Protein AF-A0A4Y2DD15-F1 (afdb_monomer)

Mean predicted aligned error: 7.38 Å

pLDDT: mean 88.71, std 9.26, range [43.25, 97.56]

Solvent-accessible surface area (backbone atoms only — not comparable to full-atom values): 11742 Å² total; per-residue (Å²): 108,78,51,45,28,81,38,91,83,40,65,44,36,36,63,68,69,42,84,84,27,58,81,79,44,52,61,39,45,54,52,49,49,66,72,44,63,94,53,56,58,81,40,76,45,77,48,76,45,82,43,78,86,89,55,84,43,80,41,81,47,72,39,31,41,52,59,44,47,54,52,52,50,53,53,51,63,68,40,39,41,57,56,45,51,53,52,50,52,54,49,50,53,52,53,47,63,75,66,52,46,72,41,30,35,40,35,44,42,52,78,51,72,69,48,63,60,77,64,88,88,60,59,82,86,51,78,83,66,62,54,57,30,31,35,36,45,33,36,38,37,37,48,51,100,90,42,80,42,80,47,81,47,72,47,77,40,76,64,76,78,72,32,44,69,56,50,50,53,51,51,51,55,51,50,54,48,39,56,70,77,41,68,69,50,81,44,79,46,84,43,65,92,66,51,61,74,39,51,71,88,116

Sequence (202 aa):
MDKIVCSRDNRACMLRFCTDCPNNSESLKNYLSDLLKDYDDDEDIQFSQWINDGRMKLQTMTLPVEEFIELVTEKIVALIPHSYISKIQSTYLRTRKENLKDDECLILMDFAENYNFVLQNEVQSNHWSHLSCSLHPTVIFSRTSNGLKDTPLCFISDDLNRDVPFVYCIQQKTTDFIKTQFPHINRVEYFTDGCSAQCKKF

Organism: Araneus ventricosus (NCBI:txid182803)

Nearest PDB structures (foldseek):
  4p2j-assembly2_B  TM=4.827E-01  e=6.390E+00  Mus musculus
  4liz-assembly1_A  TM=2.106E-01  e=9.229E+00  Entamoeba histolytica HM-1:IMSS-A

Secondary structure (DSSP, 8-state):
-TTT-S-SS-HHHHTT--SSS-TT-HHHHHHHHHHSTTS-TTSEEEEEEEEESSSEEEEEEEEEHHHHHHHHHHHHHHHHHHHHHHHHHHHHHHHHHHT--TTEEEEEE-PPPPEE-PPTT--GGGGG---EEEEEEEEEEEEETTEEEEEEEEEEES-----HHHHHHHHHHHHHHHHHH-TT--EEEEE----HHHHTT-

Foldseek 3Di:
DVQFFVDLQDPCRLVVVDPPTPPVLVSQLVVLCVVCVVDDQQDKDWDWDFDPPPDTDIDIDIDGSVVVSVVVSVVVSVCSNVVSVVVVLVVVVVVCLQPPDQQEKEKEKEKDPWAWPDDPPDDPVCPVVTQTWTKMKMWIWHADPVGIDIDIDIDIGSDPQLAQVVVVVVVVVVVVVCCVVPVSHPYYHYDYPVPCRHHVPD

Radius of gyration: 23.47 Å; Cα contacts (8 Å, |Δi|>4): 266; chains: 1; bounding box: 55×38×58 Å

Structure (mmCIF, N/CA/C/O backbone):
data_AF-A0A4Y2DD15-F1
#
_entry.id   AF-A0A4Y2DD15-F1
#
loop_
_atom_site.group_PDB
_atom_site.id
_atom_site.type_symbol
_atom_site.label_atom_id
_atom_site.label_alt_id
_atom_site.label_comp_id
_atom_site.label_asym_id
_atom_site.label_entity_id
_atom_site.label_seq_id
_atom_site.pdbx_PDB_ins_code
_atom_site.Cartn_x
_atom_site.Cartn_y
_atom_site.Cartn_z
_atom_site.occupancy
_atom_site.B_iso_or_equiv
_atom_site.auth_seq_id
_atom_site.auth_comp_id
_atom_site.auth_asym_id
_atom_site.auth_atom_id
_atom_site.pdbx_PDB_model_num
ATOM 1 N N . MET A 1 1 ? -0.649 2.475 -19.985 1.00 74.44 1 MET A N 1
ATOM 2 C CA . MET A 1 1 ? -0.926 1.019 -19.898 1.00 74.44 1 MET A CA 1
ATOM 3 C C . MET A 1 1 ? -1.696 0.493 -21.099 1.00 74.44 1 MET A C 1
ATOM 5 O O . MET A 1 1 ? -1.587 -0.691 -21.378 1.00 74.44 1 MET A O 1
ATOM 9 N N . ASP A 1 2 ? -2.400 1.344 -21.850 1.00 80.50 2 ASP A N 1
ATOM 10 C CA . ASP A 1 2 ? -3.210 0.940 -23.015 1.00 80.50 2 ASP A CA 1
ATOM 11 C C . ASP A 1 2 ? -2.398 0.304 -24.164 1.00 80.50 2 ASP A C 1
ATOM 13 O O . ASP A 1 2 ? -2.962 -0.270 -25.085 1.00 80.50 2 ASP A O 1
ATOM 17 N N . LYS A 1 3 ? -1.061 0.369 -24.095 1.00 83.00 3 LYS A N 1
ATOM 18 C CA . LYS A 1 3 ? -0.117 -0.312 -24.996 1.00 83.00 3 LYS A CA 1
ATOM 19 C C . LYS A 1 3 ? 0.234 -1.751 -24.575 1.00 83.00 3 LYS A C 1
ATOM 21 O O . LYS A 1 3 ? 1.005 -2.406 -25.258 1.00 83.00 3 LYS A O 1
ATOM 26 N N . ILE A 1 4 ? -0.270 -2.236 -23.434 1.00 84.81 4 ILE A N 1
ATOM 27 C CA . ILE A 1 4 ? 0.103 -3.547 -22.850 1.00 84.81 4 ILE A CA 1
ATOM 28 C C . ILE A 1 4 ? -1.121 -4.374 -22.437 1.00 84.81 4 ILE A C 1
ATOM 30 O O . ILE A 1 4 ? -1.056 -5.601 -22.373 1.00 84.81 4 ILE A O 1
ATOM 34 N N . VAL A 1 5 ? -2.245 -3.722 -22.134 1.00 88.25 5 VAL A N 1
ATOM 35 C CA . VAL A 1 5 ? -3.486 -4.382 -21.710 1.00 88.25 5 VAL A CA 1
ATOM 36 C C . VAL A 1 5 ? -4.665 -3.916 -22.556 1.00 88.25 5 VAL A C 1
ATOM 38 O O . VAL A 1 5 ? -4.742 -2.742 -22.903 1.00 88.25 5 VAL A O 1
ATOM 41 N N . CYS A 1 6 ? -5.613 -4.816 -22.836 1.00 88.25 6 CYS A N 1
ATOM 42 C CA . CYS A 1 6 ? -6.835 -4.487 -23.583 1.00 88.25 6 CYS A CA 1
ATOM 43 C C . CYS A 1 6 ? -7.751 -3.515 -22.832 1.00 88.25 6 CYS A C 1
ATOM 45 O O . CYS A 1 6 ? -8.453 -2.715 -23.441 1.00 88.25 6 CYS A O 1
ATOM 47 N N . SER A 1 7 ? -7.791 -3.616 -21.502 1.00 88.94 7 SER A N 1
ATOM 48 C CA . SER A 1 7 ? -8.621 -2.765 -20.654 1.00 88.94 7 SER A CA 1
ATOM 49 C C . SER A 1 7 ? -7.972 -2.563 -19.292 1.00 88.94 7 SER A C 1
ATOM 51 O O . SER A 1 7 ? -7.566 -3.521 -18.632 1.00 88.94 7 SER A O 1
ATOM 53 N N . ARG A 1 8 ? -7.923 -1.301 -18.857 1.00 88.44 8 ARG A N 1
ATOM 54 C CA . ARG A 1 8 ? -7.373 -0.889 -17.557 1.00 88.44 8 ARG A CA 1
ATOM 55 C C . ARG A 1 8 ? -8.300 -1.168 -16.376 1.00 88.44 8 ARG A C 1
ATOM 57 O O . ARG A 1 8 ? -7.849 -1.136 -15.234 1.00 88.44 8 ARG A O 1
ATOM 64 N N . ASP A 1 9 ? -9.575 -1.428 -16.649 1.00 87.62 9 ASP A N 1
ATOM 65 C CA . ASP A 1 9 ? -10.586 -1.710 -15.626 1.00 87.62 9 ASP A CA 1
ATOM 66 C C . ASP A 1 9 ? -10.921 -3.208 -15.547 1.00 87.62 9 ASP A C 1
ATOM 68 O O . ASP A 1 9 ? -11.569 -3.661 -14.606 1.00 87.62 9 ASP A O 1
ATOM 72 N N . ASN A 1 10 ? -10.441 -4.010 -16.503 1.00 90.75 10 ASN A N 1
ATOM 73 C CA . ASN A 1 10 ? -10.617 -5.453 -16.477 1.00 90.75 10 ASN A CA 1
ATOM 74 C C . ASN A 1 10 ? -9.570 -6.127 -15.573 1.00 90.75 10 ASN A C 1
ATOM 76 O O . ASN A 1 10 ? -8.365 -6.093 -15.839 1.00 90.75 10 ASN A O 1
ATOM 80 N N . ARG A 1 11 ? -10.049 -6.823 -14.535 1.00 91.31 11 ARG A N 1
ATOM 81 C CA . ARG A 1 11 ? -9.211 -7.569 -13.584 1.00 91.31 11 ARG A CA 1
ATOM 82 C C . ARG A 1 11 ? -8.286 -8.582 -14.261 1.00 91.31 11 ARG A C 1
ATOM 84 O O . ARG A 1 11 ? -7.124 -8.671 -13.883 1.00 91.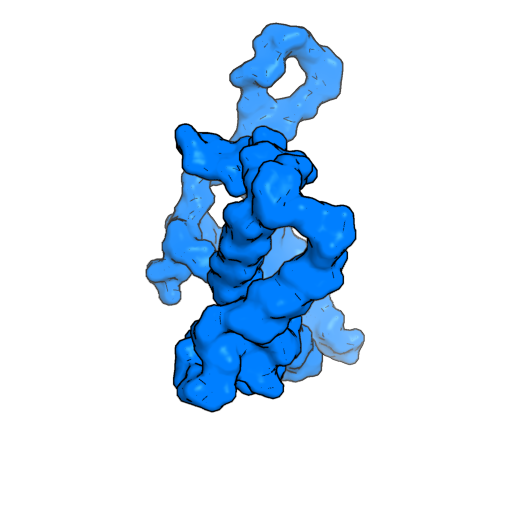31 11 ARG A O 1
ATOM 91 N N . ALA A 1 12 ? -8.781 -9.360 -15.223 1.00 90.62 12 ALA A N 1
ATOM 92 C CA . ALA A 1 12 ? -7.971 -10.380 -15.889 1.00 90.62 12 ALA A CA 1
ATOM 93 C C . ALA A 1 12 ? -6.849 -9.745 -16.722 1.00 90.62 12 ALA A C 1
ATOM 95 O O . ALA A 1 12 ? -5.730 -10.246 -16.717 1.00 90.62 12 ALA A O 1
ATOM 96 N N . CYS A 1 13 ? -7.113 -8.610 -17.372 1.00 90.38 13 CYS A N 1
ATOM 97 C CA . CYS A 1 13 ? -6.104 -7.866 -18.124 1.00 90.38 13 CYS A CA 1
ATOM 98 C C . CYS A 1 13 ? -4.993 -7.339 -17.208 1.00 90.38 13 CYS A C 1
ATOM 100 O O . CYS A 1 13 ? -3.812 -7.584 -17.452 1.00 90.38 13 CYS A O 1
ATOM 102 N N . MET A 1 14 ? -5.373 -6.660 -16.125 1.00 91.19 14 MET A N 1
ATOM 103 C CA . MET A 1 14 ? -4.433 -5.990 -15.225 1.00 91.19 14 MET A CA 1
ATOM 104 C C . MET A 1 14 ? -3.670 -6.949 -14.302 1.00 91.19 14 MET A C 1
ATOM 106 O O . MET A 1 14 ? -2.553 -6.651 -13.891 1.00 91.19 14 MET A O 1
ATOM 110 N N . LEU A 1 15 ? -4.243 -8.119 -14.006 1.00 89.69 15 LEU A N 1
ATOM 111 C CA . LEU A 1 15 ? -3.568 -9.199 -13.279 1.00 89.69 15 LEU A CA 1
ATOM 112 C C . LEU A 1 15 ? -2.892 -10.222 -14.207 1.00 89.69 15 LEU A C 1
ATOM 114 O O . LEU A 1 15 ? -2.443 -11.258 -13.731 1.00 89.69 15 LEU A O 1
ATOM 118 N N . ARG A 1 16 ? -2.806 -9.937 -15.516 1.00 87.12 16 ARG A N 1
ATOM 119 C CA . ARG A 1 16 ? -2.099 -10.763 -16.515 1.00 87.12 16 ARG A CA 1
ATOM 120 C C . ARG A 1 16 ? -2.648 -12.192 -16.670 1.00 87.12 16 ARG A C 1
ATOM 122 O O . ARG A 1 16 ? -1.927 -13.099 -17.063 1.00 87.12 16 ARG A O 1
ATOM 129 N N . PHE A 1 17 ? -3.945 -12.372 -16.421 1.00 85.94 17 PHE A N 1
ATOM 130 C CA . PHE A 1 17 ? -4.688 -13.610 -16.695 1.00 85.94 17 PHE A CA 1
ATOM 131 C C . PHE A 1 17 ? -5.429 -13.593 -18.043 1.00 85.94 17 PHE A C 1
ATOM 133 O O . PHE A 1 17 ? -6.027 -14.593 -18.425 1.00 85.94 17 PHE A O 1
ATOM 140 N N . CYS A 1 18 ? -5.445 -12.460 -18.750 1.00 84.94 18 CYS A N 1
ATOM 141 C CA . CYS A 1 18 ? -6.097 -12.333 -20.051 1.00 84.94 18 CYS A CA 1
ATOM 142 C C . CYS A 1 18 ? -5.236 -12.943 -21.168 1.00 84.94 18 CYS A C 1
ATOM 144 O O . CYS A 1 18 ? -4.063 -12.591 -21.313 1.00 84.94 18 CYS A O 1
ATOM 146 N N . THR A 1 19 ? -5.831 -13.815 -21.981 1.00 82.94 19 THR A N 1
ATOM 147 C CA . THR A 1 19 ? -5.193 -14.409 -23.168 1.00 82.94 19 THR A CA 1
ATOM 148 C C . THR A 1 19 ? -5.132 -13.449 -24.350 1.00 82.94 19 THR A C 1
ATOM 150 O O . THR A 1 19 ? -4.230 -13.565 -25.171 1.00 82.94 19 THR A O 1
ATOM 153 N N . ASP A 1 20 ? -6.059 -12.491 -24.403 1.00 82.81 20 ASP A N 1
ATOM 154 C CA . ASP A 1 20 ? -6.242 -11.587 -25.544 1.00 82.81 20 ASP A CA 1
ATOM 155 C C . ASP A 1 20 ? -5.406 -10.307 -25.416 1.00 82.81 20 ASP A C 1
ATOM 157 O O . ASP A 1 20 ? -5.260 -9.549 -26.376 1.00 82.81 20 ASP A O 1
ATOM 161 N N . CYS A 1 21 ? -4.846 -10.050 -24.226 1.00 81.69 21 CYS A N 1
ATOM 162 C CA . CYS A 1 21 ? -3.888 -8.968 -24.042 1.00 81.69 21 CYS A CA 1
ATOM 163 C C . CYS A 1 21 ? -2.686 -9.177 -24.968 1.00 81.69 21 CYS A C 1
ATOM 165 O O . CYS A 1 21 ? -2.242 -10.317 -25.124 1.00 81.69 21 CYS A O 1
ATOM 167 N N . PRO A 1 22 ? -2.095 -8.096 -25.511 1.00 71.25 22 PRO A N 1
ATOM 168 C CA . PRO A 1 22 ? -0.793 -8.159 -26.162 1.00 71.25 22 PRO A CA 1
ATOM 169 C C . PRO A 1 22 ? 0.255 -8.536 -25.104 1.00 71.25 22 PRO A C 1
ATOM 171 O O . PRO A 1 22 ? 0.898 -7.704 -24.462 1.00 71.25 22 PRO A O 1
ATOM 174 N N . ASN A 1 23 ? 0.359 -9.837 -24.842 1.00 63.03 23 ASN A N 1
ATOM 175 C CA . ASN A 1 23 ? 1.129 -10.387 -23.735 1.00 63.03 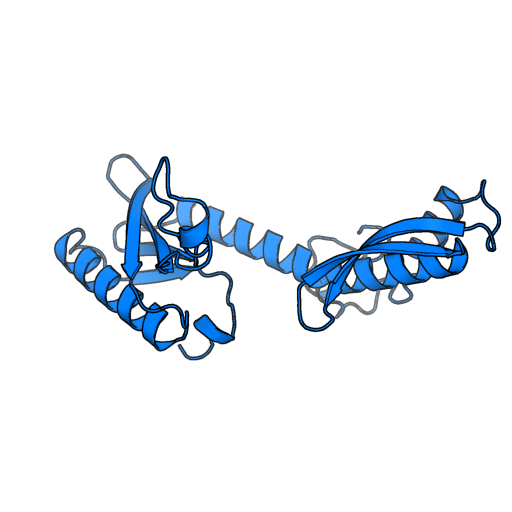23 ASN A CA 1
ATOM 176 C C . ASN A 1 23 ? 2.638 -10.284 -23.978 1.00 63.03 23 ASN A C 1
ATOM 178 O O . ASN A 1 23 ? 3.395 -10.431 -23.023 1.00 63.03 23 ASN A O 1
ATOM 182 N N . ASN A 1 24 ? 3.062 -9.956 -25.201 1.00 67.25 24 ASN A N 1
ATOM 183 C CA . ASN A 1 24 ? 4.460 -9.866 -25.611 1.00 67.25 24 ASN A CA 1
ATOM 184 C C . ASN A 1 24 ? 5.139 -8.525 -25.296 1.00 67.25 24 ASN A C 1
ATOM 186 O O . ASN A 1 24 ? 6.313 -8.382 -25.602 1.00 67.25 24 ASN A O 1
ATOM 190 N N . SER A 1 25 ? 4.444 -7.539 -24.713 1.00 81.88 25 SER A N 1
ATOM 191 C CA . SER A 1 25 ? 4.981 -6.185 -24.453 1.00 81.88 25 SER A CA 1
ATOM 192 C C . SER A 1 25 ? 5.498 -5.425 -25.690 1.00 81.88 25 SER A C 1
ATOM 194 O O . SER A 1 25 ? 5.923 -4.281 -25.572 1.00 81.88 25 SER A O 1
ATOM 196 N N . GLU A 1 26 ? 5.353 -6.001 -26.884 1.00 86.69 26 GLU A N 1
ATOM 197 C CA . GLU A 1 26 ? 5.907 -5.491 -28.139 1.00 86.69 26 GLU A CA 1
ATOM 198 C C . GLU A 1 26 ? 5.296 -4.149 -28.525 1.00 86.69 26 GLU A C 1
ATOM 200 O O . GLU A 1 26 ? 5.983 -3.226 -28.936 1.00 86.69 26 GLU A O 1
ATOM 205 N N . SER A 1 27 ? 3.989 -3.987 -28.301 1.00 87.94 27 SER A N 1
ATOM 206 C CA . SER A 1 27 ? 3.333 -2.701 -28.542 1.00 87.94 27 SER A CA 1
ATOM 207 C C . SER A 1 27 ? 3.837 -1.593 -27.611 1.00 87.94 27 SER A C 1
ATOM 209 O O . SER A 1 27 ? 3.686 -0.422 -27.966 1.00 87.94 27 SER A O 1
ATOM 211 N N . LEU A 1 28 ? 4.382 -1.922 -26.433 1.00 90.94 28 LEU A N 1
ATOM 212 C CA . LEU A 1 28 ? 5.054 -0.938 -25.588 1.00 90.94 28 LEU A CA 1
ATOM 213 C C . LEU A 1 28 ? 6.467 -0.673 -26.102 1.00 90.94 28 LEU A C 1
ATOM 215 O O . LEU A 1 28 ? 6.821 0.495 -26.212 1.00 90.94 28 LEU A O 1
ATOM 219 N N . LYS A 1 29 ? 7.230 -1.716 -26.446 1.00 92.44 29 LYS A N 1
ATOM 220 C CA . LYS A 1 29 ? 8.577 -1.570 -27.016 1.00 92.44 29 LYS A CA 1
ATOM 221 C C . LYS A 1 29 ? 8.558 -0.693 -28.259 1.00 92.44 29 LYS A C 1
ATOM 223 O O . LYS A 1 29 ? 9.185 0.351 -28.244 1.00 92.44 29 LYS A O 1
ATOM 228 N N . ASN A 1 30 ? 7.704 -1.005 -29.234 1.00 92.00 30 ASN A N 1
ATOM 229 C CA . ASN A 1 30 ? 7.535 -0.203 -30.449 1.00 92.00 30 ASN A CA 1
ATOM 230 C C . ASN A 1 30 ? 7.183 1.256 -30.139 1.00 92.00 30 ASN A C 1
ATOM 232 O O . ASN A 1 30 ? 7.701 2.165 -30.769 1.00 92.00 30 ASN A O 1
ATOM 236 N N . TYR A 1 31 ? 6.329 1.495 -29.138 1.00 93.25 31 TYR A N 1
ATOM 237 C CA . TYR A 1 31 ? 6.005 2.857 -28.716 1.00 93.25 31 TYR A CA 1
ATOM 238 C C . TYR A 1 31 ? 7.214 3.590 -28.111 1.00 93.25 31 TYR A C 1
ATOM 240 O O . TYR A 1 31 ? 7.361 4.789 -28.328 1.00 93.25 31 TYR A O 1
ATOM 248 N N . LEU A 1 32 ? 8.052 2.898 -27.337 1.00 93.69 32 LEU A N 1
ATOM 249 C CA . LEU A 1 32 ? 9.267 3.469 -26.755 1.00 93.69 32 LEU A CA 1
ATOM 250 C C . LEU A 1 32 ? 10.351 3.686 -27.821 1.00 93.69 32 LEU A C 1
ATOM 252 O O . LEU A 1 32 ? 10.965 4.747 -27.821 1.00 93.69 32 LEU A O 1
ATOM 256 N N . SER A 1 33 ? 10.518 2.751 -28.759 1.00 94.00 33 SER A N 1
ATOM 257 C CA . SER A 1 33 ? 11.398 2.896 -29.922 1.00 94.00 33 SER A CA 1
ATOM 258 C C . SER A 1 33 ? 10.970 4.077 -30.793 1.00 94.00 33 SER A C 1
ATOM 260 O O . SER A 1 33 ? 11.790 4.923 -31.117 1.00 94.00 33 SER A O 1
ATOM 262 N N . ASP A 1 34 ? 9.674 4.221 -31.086 1.00 94.94 34 ASP A N 1
ATOM 263 C CA . ASP A 1 34 ? 9.148 5.379 -31.823 1.00 94.94 34 ASP A CA 1
ATOM 264 C C . ASP A 1 34 ? 9.387 6.706 -31.080 1.00 94.94 34 ASP A C 1
ATOM 266 O O . ASP A 1 34 ? 9.578 7.749 -31.710 1.00 94.94 34 ASP A O 1
ATOM 270 N N . LEU A 1 35 ? 9.351 6.684 -29.742 1.00 94.69 35 LEU A N 1
ATOM 271 C CA . LEU A 1 35 ? 9.596 7.857 -28.899 1.00 94.69 35 LEU A CA 1
ATOM 272 C C . LEU A 1 35 ? 11.080 8.254 -28.872 1.00 94.69 35 LEU A C 1
ATOM 274 O O . LEU A 1 35 ? 11.378 9.437 -28.724 1.00 94.69 35 LEU A O 1
ATOM 278 N N . LEU A 1 36 ? 11.981 7.280 -29.010 1.00 94.25 36 LEU A N 1
ATOM 279 C CA . LEU A 1 36 ? 13.436 7.449 -28.969 1.00 94.25 36 LEU A CA 1
ATOM 280 C C . LEU A 1 36 ? 14.097 7.327 -30.350 1.00 94.25 36 LEU A C 1
ATOM 282 O O . LEU A 1 36 ? 15.313 7.279 -30.435 1.00 94.25 36 LEU A O 1
ATOM 286 N N . LYS A 1 37 ? 13.315 7.349 -31.431 1.00 93.62 37 LYS A N 1
ATOM 287 C CA . LYS A 1 37 ? 13.770 7.143 -32.818 1.00 93.62 37 LYS A CA 1
ATOM 288 C C . LYS A 1 37 ? 14.870 8.091 -33.317 1.00 93.62 37 LYS A C 1
ATOM 290 O O . LYS A 1 37 ? 15.434 7.848 -34.377 1.00 93.62 37 LYS A O 1
ATOM 295 N N . ASP A 1 38 ? 15.056 9.224 -32.640 1.00 94.94 38 ASP A N 1
ATOM 296 C CA . ASP A 1 38 ? 16.052 10.237 -33.004 1.00 94.94 38 ASP A CA 1
ATOM 297 C C . ASP A 1 38 ? 17.441 9.905 -32.417 1.00 94.94 38 ASP A C 1
ATOM 299 O O . ASP A 1 38 ? 18.401 10.615 -32.709 1.00 94.94 38 ASP A O 1
ATOM 303 N N . TYR A 1 39 ? 17.531 8.845 -31.605 1.00 93.62 39 TYR A N 1
ATOM 304 C CA . TYR A 1 39 ? 18.745 8.313 -30.994 1.00 93.62 39 TYR A CA 1
ATOM 305 C C . TYR A 1 39 ? 19.082 6.954 -31.617 1.00 93.62 39 TYR A C 1
ATOM 307 O O . TYR A 1 39 ? 18.176 6.173 -31.921 1.00 93.62 39 TYR A O 1
ATOM 315 N N . ASP A 1 40 ? 20.371 6.668 -31.794 1.00 93.12 40 ASP A N 1
ATOM 316 C CA . ASP A 1 40 ? 20.819 5.351 -32.258 1.00 93.12 40 ASP A CA 1
ATOM 317 C C . ASP A 1 40 ? 20.657 4.307 -31.138 1.00 93.12 40 ASP A C 1
ATOM 319 O O . ASP A 1 40 ? 20.783 4.630 -29.957 1.00 93.12 40 ASP A O 1
ATOM 323 N N . ASP A 1 41 ? 20.421 3.040 -31.492 1.00 89.69 41 ASP A N 1
ATOM 324 C CA . ASP A 1 41 ? 20.196 1.956 -30.516 1.00 89.69 41 ASP A CA 1
ATOM 325 C C . ASP A 1 41 ? 21.366 1.787 -29.519 1.00 89.69 41 ASP A C 1
ATOM 327 O O . ASP A 1 41 ? 21.150 1.465 -28.346 1.00 89.69 41 ASP A O 1
ATOM 331 N N . ASP A 1 42 ? 22.590 2.077 -29.976 1.00 93.44 42 ASP A N 1
ATOM 332 C CA . ASP A 1 42 ? 23.838 2.027 -29.202 1.00 93.44 42 ASP A CA 1
ATOM 333 C C . ASP A 1 42 ? 24.140 3.332 -28.431 1.00 93.44 42 ASP A C 1
ATOM 335 O O . ASP A 1 42 ? 25.163 3.427 -27.748 1.00 93.44 42 ASP A O 1
ATOM 339 N N . GLU A 1 43 ? 23.303 4.369 -28.553 1.00 95.56 43 GLU A N 1
ATOM 340 C CA . GLU A 1 43 ? 23.518 5.641 -27.863 1.00 95.56 43 GLU A CA 1
ATOM 341 C C . GLU A 1 43 ? 23.208 5.520 -26.365 1.00 95.56 43 GLU A C 1
ATOM 343 O O . GLU A 1 43 ? 22.232 4.901 -25.947 1.00 95.56 43 GLU A O 1
ATOM 348 N N . ASP A 1 44 ? 24.043 6.131 -25.528 1.00 96.06 44 ASP A N 1
ATOM 349 C CA . ASP A 1 44 ? 23.930 6.027 -24.077 1.00 96.06 44 ASP A CA 1
ATOM 350 C C . ASP A 1 44 ? 22.859 6.970 -23.499 1.00 96.06 44 ASP A C 1
ATOM 352 O O . ASP A 1 44 ? 22.953 8.197 -23.588 1.00 96.06 44 ASP A O 1
ATOM 356 N N . ILE A 1 45 ? 21.893 6.404 -22.775 1.00 95.62 45 ILE A N 1
ATOM 357 C CA . ILE A 1 45 ? 20.926 7.135 -21.952 1.00 95.62 45 ILE A CA 1
ATOM 358 C C . ILE A 1 45 ? 21.354 7.092 -20.488 1.00 95.62 45 ILE A C 1
ATOM 360 O O . ILE A 1 45 ? 21.492 6.028 -19.881 1.00 95.62 45 ILE A O 1
ATOM 364 N N . GLN A 1 46 ? 21.462 8.272 -19.875 1.00 96.69 46 GLN A N 1
ATOM 365 C CA . GLN A 1 46 ? 21.691 8.416 -18.441 1.00 96.69 46 GLN A CA 1
ATOM 366 C C . GLN A 1 46 ? 20.370 8.601 -17.681 1.00 96.69 46 GLN A C 1
ATOM 368 O O . GLN A 1 46 ? 19.584 9.502 -17.973 1.00 96.69 46 GLN A O 1
ATOM 373 N N . PHE A 1 47 ? 20.135 7.784 -16.655 1.00 95.56 47 PHE A N 1
ATOM 374 C CA . PHE A 1 47 ? 18.932 7.845 -15.821 1.00 95.56 47 PHE A CA 1
ATOM 375 C C . PHE A 1 47 ? 19.235 7.480 -14.364 1.00 95.56 47 PHE A C 1
ATOM 377 O O . PHE A 1 47 ? 20.300 6.964 -14.042 1.00 95.56 47 PHE A O 1
ATOM 384 N N . SER A 1 48 ? 18.296 7.751 -13.456 1.00 96.31 48 SER A N 1
ATOM 385 C CA . SER A 1 48 ? 18.436 7.414 -12.033 1.00 96.31 48 SER A CA 1
ATOM 386 C C . SER A 1 48 ? 17.452 6.321 -11.632 1.00 96.31 48 SER A C 1
ATOM 388 O O . SER A 1 48 ? 16.263 6.414 -11.935 1.00 96.31 48 SER A O 1
ATOM 390 N N . GLN A 1 49 ? 17.930 5.311 -10.906 1.00 94.25 49 GLN A N 1
ATOM 391 C CA . GLN A 1 49 ? 17.126 4.182 -10.444 1.00 94.25 49 GLN A CA 1
ATOM 392 C C . GLN A 1 49 ? 17.414 3.845 -8.979 1.00 94.25 49 GLN A C 1
ATOM 394 O O . GLN A 1 49 ? 18.551 3.881 -8.513 1.00 94.25 49 GLN A O 1
ATOM 399 N N . TRP A 1 50 ? 16.360 3.478 -8.250 1.00 94.56 50 TRP A N 1
ATOM 400 C CA . TRP A 1 50 ? 16.485 2.882 -6.925 1.00 94.56 50 TRP A CA 1
ATOM 401 C C . TRP A 1 50 ? 16.996 1.444 -7.031 1.00 94.56 50 TRP A C 1
ATOM 403 O O . TRP A 1 50 ? 16.341 0.595 -7.640 1.00 94.56 50 TRP A O 1
ATOM 413 N N . ILE A 1 51 ? 18.136 1.167 -6.404 1.00 92.81 51 ILE A N 1
ATOM 414 C CA . ILE A 1 51 ? 18.717 -0.174 -6.307 1.00 92.81 51 ILE A CA 1
ATOM 415 C C . ILE A 1 51 ? 18.785 -0.633 -4.850 1.00 92.81 51 ILE A C 1
ATOM 417 O O . ILE A 1 51 ? 18.876 0.188 -3.935 1.00 92.81 51 ILE A O 1
ATOM 421 N N . ASN A 1 52 ? 18.731 -1.949 -4.648 1.00 88.50 52 ASN A N 1
ATOM 422 C CA . ASN A 1 52 ? 18.835 -2.580 -3.338 1.00 88.50 52 ASN A CA 1
ATOM 423 C C . ASN A 1 52 ? 20.083 -3.469 -3.288 1.00 88.50 52 ASN A C 1
ATOM 425 O O . ASN A 1 52 ? 20.075 -4.570 -3.834 1.00 88.50 52 ASN A O 1
ATOM 429 N N . ASP A 1 53 ? 21.141 -2.998 -2.631 1.00 86.31 53 ASP A N 1
ATOM 430 C CA . ASP A 1 53 ? 22.381 -3.750 -2.375 1.00 86.31 53 ASP A CA 1
ATOM 431 C C . ASP A 1 53 ? 22.577 -4.052 -0.876 1.00 86.31 53 ASP A C 1
ATOM 433 O O . ASP A 1 53 ? 23.694 -4.217 -0.388 1.00 86.31 53 ASP A O 1
ATOM 437 N N . GLY A 1 54 ? 21.467 -4.102 -0.134 1.00 85.56 54 GLY A N 1
ATOM 438 C CA . GLY A 1 54 ? 21.425 -4.144 1.329 1.00 85.56 54 GLY A CA 1
ATOM 439 C C . GLY A 1 54 ? 20.881 -2.847 1.931 1.00 85.56 54 GLY A C 1
ATOM 440 O O . GLY A 1 54 ? 20.321 -2.869 3.027 1.00 85.56 54 GLY A O 1
ATOM 441 N N . ARG A 1 55 ? 20.972 -1.726 1.202 1.00 83.62 55 ARG A N 1
ATOM 442 C CA . ARG A 1 55 ? 20.215 -0.494 1.468 1.00 83.62 55 ARG A CA 1
ATOM 443 C C . ARG A 1 55 ? 19.623 0.036 0.166 1.00 83.62 55 ARG A C 1
ATOM 445 O O . ARG A 1 55 ? 20.215 -0.109 -0.898 1.00 83.62 55 ARG A O 1
ATOM 452 N N . MET A 1 56 ? 18.455 0.670 0.253 1.00 90.75 56 MET A N 1
ATOM 453 C CA . MET A 1 56 ? 17.878 1.372 -0.893 1.00 90.75 56 MET A CA 1
ATOM 454 C C . MET A 1 56 ? 18.694 2.634 -1.168 1.00 90.75 56 MET A C 1
ATOM 456 O O . MET A 1 56 ? 18.803 3.498 -0.297 1.00 90.75 56 MET A O 1
ATOM 460 N N . LYS A 1 57 ? 19.256 2.755 -2.370 1.00 92.94 57 LYS A N 1
ATOM 461 C CA . LYS A 1 57 ? 19.969 3.962 -2.808 1.00 92.94 57 LYS A CA 1
ATOM 462 C C . LYS A 1 57 ? 19.581 4.338 -4.229 1.00 92.94 57 LYS A C 1
ATOM 464 O O . LYS A 1 57 ? 19.316 3.468 -5.056 1.00 92.94 57 LYS A O 1
ATOM 469 N N . LEU A 1 58 ? 19.536 5.640 -4.494 1.00 95.38 58 LEU A N 1
ATOM 470 C CA . LEU A 1 58 ? 19.348 6.161 -5.839 1.00 95.38 58 LEU A CA 1
ATOM 471 C C . LEU A 1 58 ? 20.707 6.147 -6.536 1.00 95.38 58 LEU A C 1
ATOM 473 O O . LEU A 1 58 ? 21.649 6.784 -6.066 1.00 95.38 58 LEU A O 1
ATOM 477 N N . GLN A 1 59 ? 20.813 5.400 -7.626 1.00 95.25 59 GLN A N 1
ATOM 478 C CA . GLN A 1 59 ? 22.025 5.300 -8.422 1.00 95.25 59 GLN A CA 1
ATOM 479 C C . GLN A 1 59 ? 21.765 5.839 -9.822 1.00 95.25 59 GLN A C 1
ATOM 481 O O . GLN A 1 59 ? 20.744 5.529 -10.434 1.00 95.25 59 GLN A O 1
ATOM 486 N N . THR A 1 60 ? 22.706 6.632 -10.323 1.00 97.00 60 THR A N 1
ATOM 487 C CA . THR A 1 60 ? 22.735 7.019 -11.729 1.00 97.00 60 THR A CA 1
ATOM 488 C C . THR A 1 60 ? 23.335 5.885 -12.548 1.00 97.00 60 THR A C 1
ATOM 490 O O . THR A 1 60 ? 24.434 5.416 -12.253 1.00 97.00 60 THR A O 1
ATOM 493 N N . MET A 1 61 ? 22.585 5.453 -13.550 1.00 96.12 61 MET A N 1
ATOM 494 C CA . MET A 1 61 ? 22.910 4.395 -14.490 1.00 96.12 61 MET A CA 1
ATOM 495 C C . MET A 1 61 ? 23.040 5.001 -15.884 1.00 96.12 61 MET A C 1
ATOM 497 O O . MET A 1 61 ? 22.399 6.009 -16.189 1.00 96.12 61 MET A O 1
ATOM 501 N N . THR A 1 62 ? 23.846 4.357 -16.715 1.00 97.19 62 THR A N 1
ATOM 502 C CA . THR A 1 62 ? 23.961 4.653 -18.140 1.00 97.19 62 THR A CA 1
ATOM 503 C C . THR A 1 62 ? 23.794 3.337 -18.880 1.00 97.19 62 THR A C 1
ATOM 505 O O . THR A 1 62 ? 24.478 2.376 -18.526 1.00 97.19 62 THR A O 1
ATOM 508 N N . LEU A 1 63 ? 22.855 3.280 -19.821 1.00 97.12 63 LEU A N 1
ATOM 509 C CA . LEU A 1 63 ? 22.603 2.113 -20.669 1.00 97.12 63 LEU A CA 1
ATOM 510 C C . LEU A 1 63 ? 22.380 2.568 -22.116 1.00 97.12 63 LEU A C 1
ATOM 512 O O . LEU A 1 63 ? 21.817 3.653 -22.293 1.00 97.12 63 LEU A O 1
ATOM 516 N N . PRO A 1 64 ? 22.709 1.730 -23.113 1.00 97.56 64 PRO A N 1
ATOM 517 C CA . PRO A 1 64 ? 22.282 1.941 -24.492 1.00 97.56 64 PRO A CA 1
ATOM 518 C C . PRO A 1 64 ? 20.758 2.092 -24.609 1.00 97.56 64 PRO A C 1
ATOM 520 O O . PRO A 1 64 ? 20.011 1.531 -23.794 1.00 97.56 64 PRO A O 1
ATOM 523 N N . VAL A 1 65 ? 20.285 2.817 -25.627 1.00 96.88 65 VAL A N 1
ATOM 524 C CA . VAL A 1 65 ? 18.853 3.025 -25.912 1.00 96.88 65 VAL A CA 1
ATOM 525 C C . VAL A 1 65 ? 18.096 1.696 -25.948 1.00 96.88 65 VAL A C 1
ATOM 527 O O . VAL A 1 65 ? 17.053 1.576 -25.296 1.00 96.88 65 VAL A O 1
ATOM 530 N N . GLU A 1 66 ? 18.623 0.686 -26.645 1.00 95.69 66 GLU A N 1
ATOM 531 C CA . GLU A 1 66 ? 17.980 -0.631 -26.758 1.00 95.69 66 GLU A CA 1
ATOM 532 C C . GLU A 1 66 ? 17.790 -1.291 -25.377 1.00 95.69 66 GLU A C 1
ATOM 534 O O . GLU A 1 66 ? 16.678 -1.681 -25.000 1.00 95.69 66 GLU A O 1
ATOM 539 N N . GLU A 1 67 ? 18.851 -1.340 -24.566 1.00 96.69 67 GLU A N 1
ATOM 540 C CA . GLU A 1 67 ? 18.813 -1.926 -23.221 1.00 96.69 67 GLU A CA 1
ATOM 541 C C . GLU A 1 67 ? 17.895 -1.144 -22.269 1.00 96.69 67 GLU A C 1
ATOM 543 O O . GLU A 1 67 ? 17.198 -1.725 -21.427 1.00 96.69 67 GLU A O 1
ATOM 548 N N . PHE A 1 68 ? 17.850 0.182 -22.409 1.00 96.56 68 PHE A N 1
ATOM 549 C CA . PHE A 1 68 ? 16.951 1.032 -21.638 1.00 96.56 68 PHE A CA 1
ATOM 550 C C . PHE A 1 68 ? 15.477 0.740 -21.954 1.00 96.56 68 PHE A C 1
ATOM 552 O O . PHE A 1 68 ? 14.657 0.644 -21.033 1.00 96.56 68 PHE A O 1
ATOM 559 N N . ILE A 1 69 ? 15.126 0.557 -23.232 1.00 95.69 69 ILE A N 1
ATOM 560 C CA . ILE A 1 69 ? 13.759 0.215 -23.657 1.00 95.69 69 ILE A CA 1
ATOM 561 C C . ILE A 1 69 ? 13.326 -1.128 -23.061 1.00 95.69 69 ILE A C 1
ATOM 563 O O . ILE A 1 69 ? 12.209 -1.234 -22.535 1.00 95.69 69 ILE A O 1
ATOM 567 N N . GLU A 1 70 ? 14.201 -2.135 -23.090 1.00 95.12 70 GLU A N 1
ATOM 568 C CA . GLU A 1 70 ? 13.958 -3.440 -22.466 1.00 95.12 70 GLU A CA 1
ATOM 569 C C . GLU A 1 70 ? 13.714 -3.303 -20.958 1.00 95.12 70 GLU A C 1
ATOM 571 O O . GLU A 1 70 ? 12.695 -3.777 -20.438 1.00 95.12 70 GLU A O 1
ATOM 576 N N . LEU A 1 71 ? 14.590 -2.573 -20.261 1.00 95.31 71 LEU A N 1
ATOM 577 C CA . LEU A 1 71 ? 14.487 -2.350 -18.821 1.00 95.31 71 LEU A CA 1
ATOM 578 C C . LEU A 1 71 ? 13.172 -1.655 -18.443 1.00 95.31 71 LEU A C 1
ATOM 580 O O . LEU A 1 71 ? 12.453 -2.111 -17.549 1.00 95.31 71 LEU A O 1
ATOM 584 N N . VAL A 1 72 ? 12.828 -0.553 -19.113 1.00 94.12 72 VAL A N 1
ATOM 585 C CA . VAL A 1 72 ? 11.585 0.189 -18.847 1.00 94.12 72 VAL A CA 1
ATOM 586 C C . VAL A 1 72 ? 10.369 -0.690 -19.119 1.00 94.12 72 VAL A C 1
ATOM 588 O O . VAL A 1 72 ? 9.413 -0.684 -18.336 1.00 94.12 72 VAL A O 1
ATOM 591 N N . THR A 1 73 ? 10.411 -1.481 -20.189 1.00 94.00 73 THR A N 1
ATOM 592 C CA . THR A 1 73 ? 9.341 -2.415 -20.536 1.00 94.00 73 THR A CA 1
ATOM 593 C C . THR A 1 73 ? 9.121 -3.441 -19.430 1.00 94.00 73 THR A C 1
ATOM 595 O O . THR A 1 73 ? 7.991 -3.584 -18.953 1.00 94.00 73 THR A O 1
ATOM 598 N N . GLU A 1 74 ? 10.185 -4.088 -18.952 1.00 92.88 74 GLU A N 1
ATOM 599 C C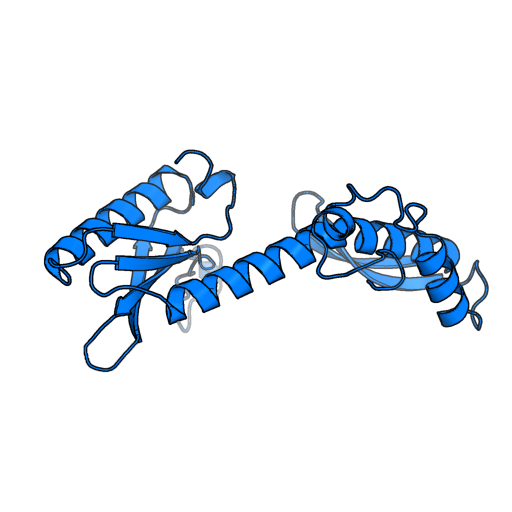A . GLU A 1 74 ? 10.127 -5.034 -17.834 1.00 92.88 74 GLU A CA 1
ATOM 600 C C . GLU A 1 74 ? 9.508 -4.385 -16.585 1.00 92.88 74 GLU A C 1
ATOM 602 O O . GLU A 1 74 ? 8.568 -4.927 -15.989 1.00 92.88 74 GLU A O 1
ATOM 607 N N . LYS A 1 75 ? 9.977 -3.186 -16.207 1.00 92.38 75 LYS A N 1
ATOM 608 C CA . LYS A 1 75 ? 9.485 -2.481 -15.012 1.00 92.38 75 LYS A CA 1
ATOM 609 C C . LYS A 1 75 ? 8.022 -2.072 -15.135 1.00 92.38 75 LYS A C 1
ATOM 611 O O . LYS A 1 75 ? 7.268 -2.233 -14.174 1.00 92.38 75 LYS A O 1
ATOM 616 N N . ILE A 1 76 ? 7.589 -1.579 -16.296 1.00 91.31 76 ILE A N 1
ATOM 617 C CA . ILE A 1 76 ? 6.183 -1.219 -16.509 1.00 91.31 76 ILE A CA 1
ATOM 618 C C . ILE A 1 76 ? 5.305 -2.467 -16.447 1.00 91.31 76 ILE A C 1
ATOM 620 O O . ILE A 1 76 ? 4.258 -2.416 -15.802 1.00 91.31 76 ILE A O 1
ATOM 624 N N . VAL A 1 77 ? 5.719 -3.579 -17.064 1.00 89.44 77 VAL A N 1
ATOM 625 C CA . VAL A 1 77 ? 4.976 -4.850 -17.020 1.00 89.44 77 VAL A CA 1
ATOM 626 C C . VAL A 1 77 ? 4.822 -5.342 -15.579 1.00 89.44 77 VAL A C 1
ATOM 628 O O . VAL A 1 77 ? 3.713 -5.707 -15.179 1.00 89.44 77 VAL A O 1
ATOM 631 N N . ALA A 1 78 ? 5.887 -5.280 -14.776 1.00 89.69 78 ALA A N 1
ATOM 632 C CA . ALA A 1 78 ? 5.846 -5.636 -13.358 1.00 89.69 78 ALA A CA 1
ATOM 633 C C . ALA A 1 78 ? 4.943 -4.702 -12.523 1.00 89.69 78 ALA A C 1
ATOM 635 O O . ALA A 1 78 ? 4.342 -5.135 -11.539 1.00 89.69 78 ALA A O 1
ATOM 636 N N . LEU A 1 79 ? 4.800 -3.433 -12.922 1.00 91.12 79 LEU A N 1
ATOM 637 C CA . LEU A 1 79 ? 3.991 -2.432 -12.218 1.00 91.12 79 LEU A CA 1
ATOM 638 C C . LEU A 1 79 ? 2.475 -2.579 -12.457 1.00 91.12 79 LEU A C 1
ATOM 640 O O . LEU A 1 79 ? 1.683 -2.090 -11.645 1.00 91.12 79 LEU A O 1
ATOM 644 N N . ILE A 1 80 ? 2.043 -3.240 -13.540 1.00 90.88 80 ILE A N 1
ATOM 645 C CA . ILE A 1 80 ? 0.619 -3.316 -13.935 1.00 90.88 80 ILE A CA 1
ATOM 646 C C . ILE A 1 80 ? -0.279 -3.838 -12.801 1.00 90.88 80 ILE A C 1
ATOM 648 O O . ILE A 1 80 ? -1.247 -3.142 -12.461 1.00 90.88 80 ILE A O 1
ATOM 652 N N . PRO A 1 81 ? 0.016 -4.992 -12.165 1.00 91.25 81 PRO A N 1
ATOM 653 C CA . PRO A 1 81 ? -0.846 -5.520 -11.113 1.00 91.25 81 PRO A CA 1
ATOM 654 C C . PRO A 1 81 ? -0.895 -4.589 -9.900 1.00 91.25 81 PRO A C 1
ATOM 656 O O . PRO A 1 81 ? -1.970 -4.348 -9.353 1.00 91.25 81 PRO A O 1
ATOM 659 N N . HIS A 1 82 ? 0.251 -4.020 -9.513 1.00 89.75 82 HIS A N 1
ATOM 660 C CA . HIS A 1 82 ? 0.346 -3.113 -8.372 1.00 89.75 82 HIS A CA 1
ATOM 661 C C . HIS A 1 82 ? -0.500 -1.849 -8.578 1.00 89.75 82 HIS A C 1
ATOM 663 O O . HIS A 1 82 ? -1.301 -1.490 -7.716 1.00 89.75 82 HIS A O 1
ATOM 669 N N . SER A 1 83 ? -0.396 -1.218 -9.753 1.00 91.06 83 SER A N 1
ATOM 670 C CA . SER A 1 83 ? -1.194 -0.036 -10.096 1.00 91.06 83 SER A CA 1
ATOM 671 C C . SER A 1 83 ? -2.698 -0.320 -10.054 1.00 91.06 83 SER A C 1
ATOM 673 O O . SER A 1 83 ? -3.473 0.487 -9.534 1.00 91.06 83 SER A O 1
ATOM 675 N N . TYR A 1 84 ? -3.121 -1.483 -10.557 1.00 92.19 84 TYR A N 1
ATOM 676 C CA . TYR A 1 84 ? -4.521 -1.894 -10.506 1.00 92.19 84 TYR A CA 1
ATOM 677 C C . TYR A 1 84 ? -5.010 -2.117 -9.076 1.00 92.19 84 TYR A C 1
ATOM 679 O O . TYR A 1 84 ? -6.048 -1.577 -8.697 1.00 92.19 84 TYR A O 1
ATOM 687 N N . ILE A 1 85 ? -4.257 -2.875 -8.275 1.00 90.94 85 ILE A N 1
ATOM 688 C CA . ILE A 1 85 ? -4.607 -3.171 -6.882 1.00 90.94 85 ILE A CA 1
ATOM 689 C C . ILE A 1 85 ? -4.732 -1.870 -6.084 1.00 90.94 85 ILE A C 1
ATOM 691 O O . ILE A 1 85 ? -5.763 -1.663 -5.450 1.00 90.94 85 ILE A O 1
ATOM 695 N N . SER A 1 86 ? -3.764 -0.956 -6.205 1.00 90.19 86 SER A N 1
ATOM 696 C CA . SER A 1 86 ? -3.798 0.355 -5.544 1.00 90.19 86 SER A CA 1
ATOM 697 C C . SER A 1 86 ? -5.044 1.173 -5.925 1.00 90.19 86 SER A C 1
ATOM 699 O O . SER A 1 86 ? -5.746 1.701 -5.054 1.00 90.19 86 SER A O 1
ATOM 701 N N . LYS A 1 87 ? -5.398 1.219 -7.221 1.00 92.12 87 LYS A N 1
ATOM 702 C CA . LYS A 1 87 ? -6.608 1.910 -7.712 1.00 92.12 87 LYS A CA 1
ATOM 703 C C . LYS A 1 87 ? -7.889 1.290 -7.145 1.00 92.12 87 LYS A C 1
ATOM 705 O O . LYS A 1 87 ? -8.789 2.019 -6.716 1.00 92.12 87 LYS A O 1
ATOM 710 N N . ILE A 1 88 ? -7.988 -0.041 -7.145 1.00 92.38 88 ILE A N 1
ATOM 711 C CA . ILE A 1 88 ? -9.162 -0.762 -6.638 1.00 92.38 88 ILE A CA 1
ATOM 712 C C . ILE A 1 88 ? -9.290 -0.608 -5.122 1.00 92.38 88 ILE A C 1
ATOM 714 O O . ILE A 1 88 ? -10.380 -0.295 -4.654 1.00 92.38 88 ILE A O 1
ATOM 718 N N . GLN A 1 89 ? -8.200 -0.745 -4.363 1.00 91.50 89 GLN A N 1
ATOM 719 C CA . GLN A 1 89 ? -8.182 -0.525 -2.912 1.00 91.50 89 GLN A CA 1
ATOM 720 C C . GLN A 1 89 ? -8.625 0.898 -2.559 1.00 91.50 89 GLN A C 1
ATOM 722 O O . GLN A 1 89 ? -9.493 1.078 -1.708 1.00 91.50 89 GLN A O 1
ATOM 727 N N . SER A 1 90 ? -8.105 1.904 -3.268 1.00 92.12 90 SER A N 1
ATOM 728 C CA . SER A 1 90 ? -8.490 3.308 -3.072 1.00 92.12 90 SER A CA 1
ATOM 729 C C . SER A 1 90 ? -9.971 3.549 -3.378 1.00 92.12 90 SER A C 1
ATOM 731 O O . SER A 1 90 ? -10.669 4.239 -2.633 1.00 92.12 90 SER A O 1
ATOM 733 N N . THR A 1 91 ? -10.471 2.954 -4.465 1.00 94.19 91 THR A N 1
ATOM 734 C CA . THR A 1 91 ? -11.884 3.058 -4.858 1.00 94.19 91 THR A CA 1
ATOM 735 C C . THR A 1 91 ? -12.787 2.385 -3.831 1.00 94.19 91 THR A C 1
ATOM 737 O O . THR A 1 91 ? -13.758 2.992 -3.387 1.00 94.19 91 THR A O 1
ATOM 740 N N . TYR A 1 92 ? -12.439 1.169 -3.409 1.00 93.81 92 TYR A N 1
ATOM 741 C CA . TYR A 1 92 ? -13.167 0.432 -2.384 1.00 93.81 92 TYR A CA 1
ATOM 742 C C . TYR A 1 92 ? -13.201 1.210 -1.067 1.00 93.81 92 TYR A C 1
ATOM 744 O O . TYR A 1 92 ? -14.273 1.382 -0.492 1.00 93.81 92 TYR A O 1
ATOM 752 N N . LEU A 1 93 ? -12.062 1.756 -0.627 1.00 93.88 93 LEU A N 1
ATOM 753 C CA . LEU A 1 93 ? -11.964 2.562 0.587 1.00 93.88 93 LEU A CA 1
ATOM 754 C C . LEU A 1 93 ? -12.912 3.769 0.543 1.00 93.88 93 LEU A C 1
ATOM 756 O O . LEU A 1 93 ? -13.640 4.025 1.503 1.00 93.88 93 LEU A O 1
ATOM 760 N N . ARG A 1 94 ? -12.940 4.494 -0.581 1.00 94.75 94 ARG A N 1
ATOM 761 C CA . ARG A 1 94 ? -13.864 5.619 -0.788 1.00 94.75 94 ARG A CA 1
ATOM 762 C C . ARG A 1 94 ? -15.322 5.1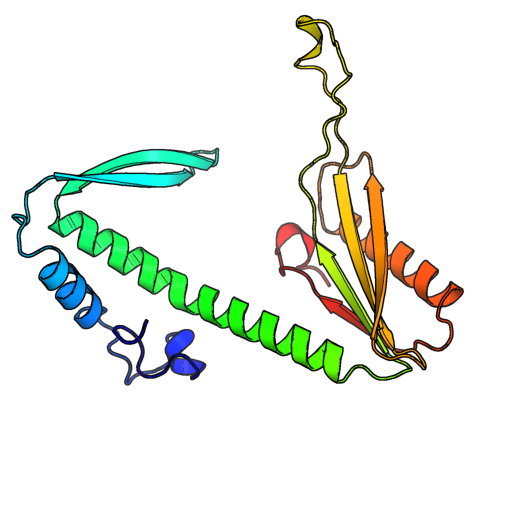65 -0.723 1.00 94.75 94 ARG A C 1
ATOM 764 O O . ARG A 1 94 ? -16.092 5.716 0.058 1.00 94.75 94 ARG A O 1
ATOM 771 N N . THR A 1 95 ? -15.684 4.125 -1.471 1.00 95.69 95 THR A N 1
ATOM 772 C CA . THR A 1 95 ? -17.053 3.591 -1.488 1.00 95.69 95 THR A CA 1
ATOM 773 C C . THR A 1 95 ? -17.486 3.081 -0.113 1.00 95.69 95 THR A C 1
ATOM 775 O O . THR A 1 95 ? -18.641 3.265 0.273 1.00 95.69 95 THR A O 1
ATOM 778 N N . ARG A 1 96 ? -16.584 2.474 0.667 1.00 95.19 96 ARG A N 1
ATOM 779 C CA . ARG A 1 96 ? -16.876 2.054 2.044 1.00 95.19 96 ARG A CA 1
ATOM 780 C C . ARG A 1 96 ? -17.106 3.234 2.973 1.00 95.19 96 ARG A C 1
ATOM 782 O O . ARG A 1 96 ? -18.068 3.189 3.728 1.00 95.19 96 ARG A O 1
ATOM 789 N N . LYS A 1 97 ? -16.302 4.296 2.883 1.00 94.44 97 LYS A N 1
ATOM 790 C CA . LYS A 1 97 ? -16.527 5.542 3.639 1.00 94.44 97 LYS A CA 1
ATOM 791 C C . LYS A 1 97 ? -17.878 6.183 3.300 1.00 94.44 97 LYS A C 1
ATOM 793 O O . LYS A 1 97 ? -18.602 6.604 4.197 1.00 94.44 97 LYS A O 1
ATOM 798 N N . GLU A 1 98 ? -18.246 6.216 2.021 1.00 93.88 98 GLU A N 1
ATOM 799 C CA . GLU A 1 98 ? -19.526 6.769 1.555 1.00 93.88 98 GLU A CA 1
ATOM 800 C C . GLU A 1 98 ? -20.732 5.950 2.036 1.00 93.88 98 GLU A C 1
ATOM 802 O O . GLU A 1 98 ? -21.748 6.531 2.415 1.00 93.88 98 GLU A O 1
ATOM 807 N N . ASN A 1 99 ? -20.603 4.620 2.092 1.00 94.00 99 ASN A N 1
ATOM 808 C CA . ASN A 1 99 ? -21.673 3.676 2.443 1.00 94.00 99 ASN A CA 1
ATOM 809 C C . ASN A 1 99 ? -21.507 3.052 3.842 1.00 94.00 99 ASN A C 1
ATOM 811 O O . ASN A 1 99 ? -21.968 1.934 4.093 1.00 94.00 99 ASN A O 1
ATOM 815 N N . LEU A 1 100 ? -20.806 3.736 4.749 1.00 95.31 100 LEU A N 1
ATOM 816 C CA . LEU A 1 100 ? -20.618 3.274 6.121 1.00 95.31 100 LEU A CA 1
ATOM 817 C C . LEU A 1 100 ? -21.939 3.391 6.896 1.00 95.31 100 LEU A C 1
ATOM 819 O O . LEU A 1 100 ? -22.606 4.431 6.816 1.00 95.31 100 LEU A O 1
ATOM 823 N N . LYS A 1 101 ? -22.326 2.328 7.608 1.00 95.00 101 LYS A N 1
ATOM 824 C CA . LYS A 1 101 ? -23.530 2.319 8.452 1.00 95.00 101 LYS A CA 1
ATOM 825 C C . LYS A 1 101 ? -23.246 2.902 9.833 1.00 95.00 101 LYS A C 1
ATOM 827 O O . LYS A 1 101 ? -22.091 3.031 10.224 1.00 95.00 101 LYS A O 1
ATOM 832 N N . ASP A 1 102 ? -24.309 3.210 10.566 1.00 94.25 102 ASP A N 1
ATOM 833 C CA . ASP A 1 102 ? -24.222 3.821 11.895 1.00 94.25 102 ASP A CA 1
ATOM 834 C C . ASP A 1 102 ? -23.607 2.888 12.943 1.00 94.25 102 ASP A C 1
ATOM 836 O O . ASP A 1 102 ? -22.928 3.359 13.842 1.00 94.25 102 ASP A O 1
ATOM 840 N N . ASP A 1 103 ? -23.789 1.574 12.813 1.00 95.62 103 ASP A N 1
ATOM 841 C CA . ASP A 1 103 ? -23.248 0.546 13.712 1.00 95.62 103 ASP A CA 1
ATOM 842 C C . ASP A 1 103 ? -21.883 -0.009 13.261 1.00 95.62 103 ASP A C 1
ATOM 844 O O . ASP A 1 103 ? -21.376 -0.988 13.820 1.00 95.62 103 ASP A O 1
ATOM 848 N N . GLU A 1 104 ? -21.274 0.607 12.246 1.00 95.94 104 GLU A N 1
ATOM 849 C CA . GLU A 1 104 ? -20.016 0.181 11.641 1.00 95.94 104 GLU A CA 1
ATOM 850 C C . GLU A 1 104 ? -18.956 1.280 11.740 1.00 95.94 104 GLU A C 1
ATOM 852 O O . GLU A 1 104 ? -19.231 2.463 11.532 1.00 95.94 104 GLU A O 1
ATOM 857 N N . CYS A 1 105 ? -17.705 0.890 11.980 1.00 96.62 105 CYS A N 1
ATOM 858 C CA . CYS A 1 105 ? -16.571 1.786 11.802 1.00 96.62 105 CYS A CA 1
ATOM 859 C C . CYS A 1 105 ? -15.500 1.167 10.911 1.00 96.62 105 CYS A C 1
ATOM 861 O O . CYS A 1 105 ? -15.312 -0.051 10.856 1.00 96.62 105 CYS A O 1
ATOM 863 N N . LEU A 1 106 ? -14.761 2.040 10.243 1.00 96.81 106 LEU A N 1
ATOM 864 C CA . LEU A 1 106 ? -13.648 1.683 9.384 1.00 96.81 106 LEU A CA 1
ATOM 865 C C . LEU A 1 106 ? -12.369 2.278 9.969 1.00 96.81 106 LEU A C 1
ATOM 867 O O . LEU A 1 106 ? -12.312 3.476 10.227 1.00 96.81 106 LEU A O 1
ATOM 871 N N . ILE A 1 107 ? -11.341 1.463 10.154 1.00 96.00 107 ILE A N 1
ATOM 872 C CA . ILE A 1 107 ? -10.068 1.887 10.731 1.00 96.00 107 ILE A CA 1
ATOM 873 C C . ILE A 1 107 ? -9.008 1.832 9.645 1.00 96.00 107 ILE A C 1
ATOM 875 O O . ILE A 1 107 ? -8.695 0.757 9.150 1.00 96.00 107 ILE A O 1
ATOM 879 N N . LEU A 1 108 ? -8.442 2.982 9.297 1.00 95.00 108 LEU A N 1
ATOM 880 C CA . LEU A 1 108 ? -7.261 3.069 8.446 1.00 95.00 108 LEU A CA 1
ATOM 881 C C . LEU A 1 108 ? -6.034 3.219 9.337 1.00 95.00 108 LEU A C 1
ATOM 883 O O . LEU A 1 108 ? -5.985 4.140 10.151 1.00 95.00 108 LEU A O 1
ATOM 887 N N . MET A 1 109 ? -5.054 2.339 9.189 1.00 92.25 109 MET A N 1
ATOM 888 C CA . MET A 1 109 ? -3.834 2.395 9.983 1.00 92.25 109 MET A CA 1
ATOM 889 C C . MET A 1 109 ? -2.600 2.084 9.146 1.00 92.25 109 MET A C 1
ATOM 891 O O . MET A 1 109 ? -2.677 1.305 8.196 1.00 92.25 109 MET A O 1
ATOM 895 N N . ASP A 1 110 ? -1.492 2.720 9.511 1.00 89.31 110 ASP A N 1
ATOM 896 C CA . ASP A 1 110 ? -0.211 2.600 8.825 1.00 89.31 110 ASP A CA 1
ATOM 897 C C . ASP A 1 110 ? 0.937 2.935 9.791 1.00 89.31 110 ASP A C 1
ATOM 899 O O . ASP A 1 110 ? 0.734 3.611 10.806 1.00 89.31 110 ASP A O 1
ATOM 903 N N . PHE A 1 111 ? 2.150 2.493 9.471 1.00 86.56 111 PHE A N 1
ATOM 904 C CA . PHE A 1 111 ? 3.356 2.922 10.168 1.00 86.56 111 PHE A CA 1
ATOM 905 C C . PHE A 1 111 ? 3.872 4.228 9.570 1.00 86.56 111 PHE A C 1
ATOM 907 O O . PHE A 1 111 ? 4.165 4.314 8.381 1.00 86.56 111 PHE A O 1
ATOM 914 N N . ALA A 1 112 ? 4.089 5.233 10.415 1.00 84.56 112 ALA A N 1
ATOM 915 C CA . ALA A 1 112 ? 4.887 6.385 10.014 1.00 84.56 112 ALA A CA 1
ATOM 916 C C . ALA A 1 112 ? 6.385 6.034 10.053 1.00 84.56 112 ALA A C 1
ATOM 918 O O . ALA A 1 112 ? 6.793 4.994 10.580 1.00 84.56 112 ALA A O 1
ATOM 919 N N . GLU A 1 113 ? 7.242 6.898 9.513 1.00 77.00 113 GLU A N 1
ATOM 920 C CA . GLU A 1 113 ? 8.686 6.805 9.755 1.00 77.00 113 GLU A CA 1
ATOM 921 C C . GLU A 1 113 ? 9.003 6.933 11.256 1.00 77.00 113 GLU A C 1
ATOM 923 O O . GLU A 1 113 ? 8.204 7.458 12.035 1.00 77.00 113 GLU A O 1
ATOM 928 N N . ASN A 1 114 ? 10.147 6.388 11.688 1.00 80.50 114 ASN A N 1
ATOM 929 C CA . ASN A 1 114 ? 10.559 6.498 13.087 1.00 80.50 114 ASN A CA 1
ATOM 930 C C . ASN A 1 114 ? 10.791 7.972 13.407 1.00 80.50 114 ASN A C 1
ATOM 932 O O . ASN A 1 114 ? 11.503 8.670 12.683 1.00 80.50 114 ASN A O 1
ATOM 936 N N . TYR A 1 115 ? 10.211 8.432 14.509 1.00 83.75 115 TYR A N 1
ATOM 937 C CA . TYR A 1 115 ? 10.440 9.787 14.968 1.00 83.75 115 TYR A CA 1
ATOM 938 C C . TYR A 1 115 ? 11.731 9.821 15.772 1.00 83.75 115 TYR A C 1
ATOM 940 O O . TYR A 1 115 ? 11.814 9.246 16.857 1.00 83.75 115 TYR A O 1
ATOM 948 N N . ASN A 1 116 ? 12.744 10.485 15.223 1.00 84.50 116 ASN A N 1
ATOM 949 C CA . ASN A 1 116 ? 13.999 10.722 15.921 1.00 84.50 116 ASN A CA 1
ATOM 950 C C . ASN A 1 116 ? 13.837 11.915 16.863 1.00 84.50 116 ASN A C 1
ATOM 952 O O . ASN A 1 116 ? 13.417 12.999 16.449 1.00 84.50 116 ASN A O 1
ATOM 956 N N . PHE A 1 117 ? 14.211 11.735 18.126 1.00 82.56 117 PHE A N 1
ATOM 957 C CA . PHE A 1 117 ? 14.243 12.819 19.10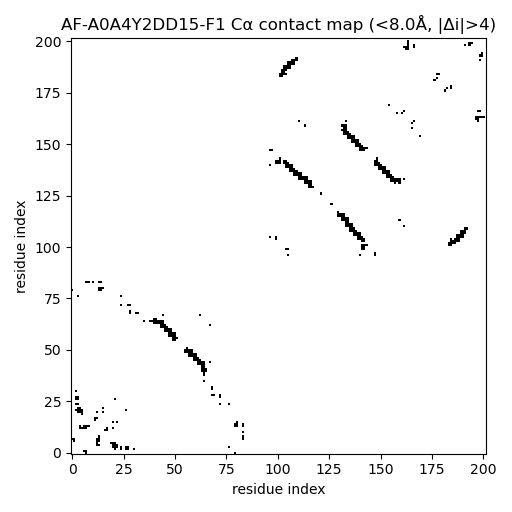0 1.00 82.56 117 PHE A CA 1
ATOM 958 C C . PHE A 1 117 ? 15.486 13.679 18.859 1.00 82.56 117 PHE A C 1
ATOM 960 O O . PHE A 1 117 ? 16.533 13.483 19.477 1.00 82.56 117 PHE A O 1
ATOM 967 N N . VAL A 1 118 ? 15.372 14.624 17.928 1.00 79.88 118 VAL A N 1
ATOM 968 C CA . VAL A 1 118 ? 16.419 15.615 17.659 1.00 79.88 118 VAL A CA 1
ATOM 969 C C . VAL A 1 118 ? 16.246 16.779 18.632 1.00 79.88 118 VAL A C 1
ATOM 971 O O . VAL A 1 118 ? 15.203 17.436 18.654 1.00 79.88 118 VAL A O 1
ATOM 974 N N . LEU A 1 119 ? 17.259 17.024 19.463 1.00 76.12 119 LEU A N 1
ATOM 975 C CA . LEU A 1 119 ? 17.273 18.163 20.378 1.00 76.12 119 LEU A CA 1
ATOM 976 C C . LEU A 1 119 ? 17.710 19.418 19.618 1.00 76.12 119 LEU A C 1
ATOM 978 O O . LEU A 1 119 ? 18.726 19.426 18.925 1.00 76.12 119 LEU A O 1
ATOM 982 N N . GLN A 1 120 ? 16.965 20.511 19.772 1.00 74.19 120 GLN A N 1
ATOM 983 C CA . GLN A 1 120 ? 17.365 21.793 19.200 1.00 74.19 120 GLN A CA 1
ATOM 984 C C . GLN A 1 120 ? 18.694 22.257 19.827 1.00 74.19 120 GLN A C 1
ATOM 986 O O . GLN A 1 120 ? 18.820 22.289 21.049 1.00 74.19 120 GLN A O 1
ATOM 991 N N . ASN A 1 121 ? 19.663 22.658 18.994 1.00 78.00 121 ASN A N 1
ATOM 992 C CA . ASN A 1 121 ? 21.022 23.067 19.395 1.00 78.00 121 ASN A CA 1
ATOM 993 C C . ASN A 1 121 ? 21.854 21.970 20.083 1.00 78.00 121 ASN A C 1
ATOM 995 O O . ASN A 1 121 ? 22.655 22.260 20.975 1.00 78.00 121 ASN A O 1
ATOM 999 N N . GLU A 1 122 ? 21.673 20.709 19.700 1.00 74.50 122 GLU A N 1
ATOM 1000 C CA . GLU A 1 122 ? 22.516 19.640 20.222 1.00 74.50 122 GLU A CA 1
ATOM 1001 C C . GLU A 1 122 ? 23.996 19.808 19.857 1.00 74.50 122 GLU A C 1
ATOM 1003 O O . GLU A 1 122 ? 24.366 20.317 18.796 1.00 74.50 122 GLU A O 1
ATOM 1008 N N . VAL A 1 123 ? 24.867 19.370 20.766 1.00 77.25 123 VAL A N 1
ATOM 1009 C CA . VAL A 1 123 ? 26.307 19.330 20.510 1.00 77.25 123 VAL A CA 1
ATOM 1010 C C . VAL A 1 123 ? 26.600 18.337 19.385 1.00 77.25 123 VAL A C 1
ATOM 1012 O O . VAL A 1 123 ? 25.981 17.279 19.311 1.00 77.25 123 VAL A O 1
ATOM 1015 N N . GLN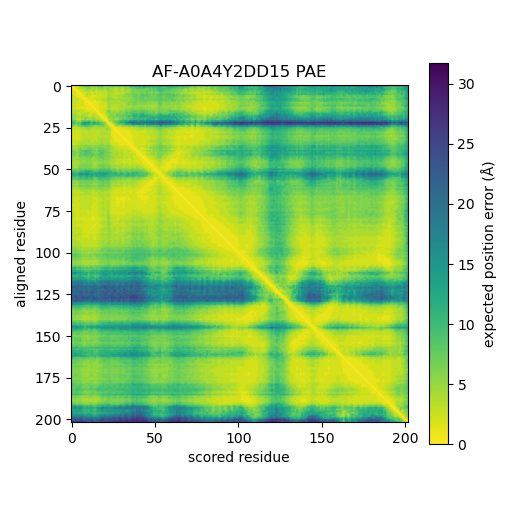 A 1 124 ? 27.581 18.645 18.533 1.00 68.44 124 GLN A N 1
ATOM 1016 C CA . GLN A 1 124 ? 27.905 17.848 17.339 1.00 68.44 124 GLN A CA 1
ATOM 1017 C C . GLN A 1 124 ? 28.155 16.355 17.641 1.00 68.44 124 GLN A C 1
ATOM 1019 O O . GLN A 1 124 ? 27.876 15.494 16.811 1.00 68.44 124 GLN A O 1
ATOM 1024 N N . SER A 1 125 ? 28.646 16.031 18.840 1.00 74.06 125 SER A N 1
ATOM 1025 C CA . SER A 1 125 ? 28.870 14.654 19.293 1.00 74.06 125 SER A CA 1
ATOM 1026 C C . SER A 1 125 ? 27.589 13.856 19.577 1.00 74.06 125 SER A C 1
ATOM 1028 O O . SER A 1 125 ? 27.659 12.632 19.649 1.00 74.06 125 SER A O 1
ATOM 1030 N N . ASN A 1 126 ? 26.429 14.504 19.718 1.00 71.00 126 ASN A N 1
ATOM 1031 C CA . ASN A 1 126 ? 25.143 13.850 19.988 1.00 71.00 126 ASN A CA 1
ATOM 1032 C C . ASN A 1 126 ? 24.420 13.355 18.719 1.00 71.00 126 ASN A C 1
ATOM 1034 O O . ASN A 1 126 ? 23.436 12.629 18.821 1.00 71.00 126 ASN A O 1
ATOM 1038 N N . HIS A 1 127 ? 24.943 13.679 17.532 1.00 63.47 127 HIS A N 1
ATOM 1039 C CA . HIS A 1 127 ? 24.370 13.332 16.223 1.00 63.47 127 HIS A CA 1
ATOM 1040 C C . HIS A 1 127 ? 24.203 11.811 15.981 1.00 63.47 127 HIS A C 1
ATOM 1042 O O . HIS A 1 127 ? 23.480 11.381 15.087 1.00 63.47 127 HIS A O 1
ATOM 1048 N N . TRP A 1 128 ? 24.888 10.958 16.752 1.00 62.00 128 TRP A N 1
ATOM 1049 C CA . TRP A 1 128 ? 24.800 9.492 16.630 1.00 62.00 128 TRP A CA 1
ATOM 1050 C C . TRP A 1 128 ? 24.031 8.822 17.775 1.00 62.00 128 TRP A C 1
ATOM 1052 O O . TRP A 1 128 ? 23.908 7.600 17.792 1.00 62.00 128 TRP A O 1
ATOM 1062 N N . SER A 1 129 ? 23.509 9.611 18.716 1.00 71.12 129 SER A N 1
ATOM 1063 C CA . SER A 1 129 ? 22.863 9.126 19.942 1.00 71.12 129 SER A CA 1
ATOM 1064 C C . SER A 1 129 ? 21.360 9.408 19.968 1.00 71.12 129 SER A C 1
ATOM 1066 O O . SER A 1 129 ? 20.747 9.354 21.035 1.00 71.12 129 SER A O 1
ATOM 1068 N N . HIS A 1 130 ? 20.752 9.734 18.821 1.00 71.56 130 HIS A N 1
ATOM 1069 C CA . HIS A 1 130 ? 19.315 9.983 18.766 1.00 71.56 130 HIS A CA 1
ATOM 1070 C C . HIS A 1 130 ? 18.551 8.730 19.178 1.00 71.56 130 HIS A C 1
ATOM 1072 O O . HIS A 1 130 ? 18.606 7.690 18.520 1.00 71.56 130 HIS A O 1
ATOM 1078 N N . LEU A 1 131 ? 17.797 8.859 20.265 1.00 81.19 131 LEU A N 1
ATOM 1079 C CA . LEU A 1 131 ? 16.711 7.940 20.542 1.00 81.19 131 LEU A CA 1
ATOM 1080 C C . LEU A 1 131 ? 15.644 8.130 19.458 1.00 81.19 131 LEU A C 1
ATOM 1082 O O . LEU A 1 131 ? 15.458 9.231 18.928 1.00 81.19 131 LEU A O 1
ATOM 1086 N N . SER A 1 132 ? 14.926 7.061 19.147 1.00 85.62 132 SER A N 1
ATOM 1087 C CA . SER A 1 132 ? 13.797 7.112 18.227 1.00 85.62 132 SER A CA 1
ATOM 1088 C C . SER A 1 132 ? 12.615 6.354 18.803 1.00 85.62 132 SER A C 1
ATOM 1090 O O . SER A 1 132 ? 12.783 5.509 19.684 1.00 85.62 132 SER A O 1
ATOM 1092 N N . CYS A 1 133 ? 11.419 6.683 18.332 1.00 90.25 133 CYS A N 1
ATOM 1093 C CA . CYS A 1 133 ? 10.214 5.931 18.638 1.00 90.25 133 CYS A CA 1
ATOM 1094 C C . CYS A 1 133 ? 9.444 5.596 17.361 1.00 90.25 133 CYS A C 1
ATOM 1096 O O . CYS A 1 133 ? 9.521 6.296 16.345 1.00 90.25 133 CYS A O 1
ATOM 1098 N N . SER A 1 134 ? 8.672 4.519 17.433 1.00 91.38 134 SER A N 1
ATOM 1099 C CA . SER A 1 134 ? 7.698 4.173 16.413 1.00 91.38 134 SER A CA 1
ATOM 1100 C C . SER A 1 134 ? 6.447 5.022 16.591 1.00 91.38 134 SER A C 1
ATOM 1102 O O . SER A 1 134 ? 5.879 5.113 17.684 1.00 91.38 134 SER A O 1
ATOM 1104 N N . LEU A 1 135 ? 5.999 5.606 15.483 1.00 92.50 135 LEU A N 1
ATOM 1105 C CA . LEU A 1 135 ? 4.714 6.276 15.371 1.00 92.50 135 LEU A CA 1
ATOM 1106 C C . LEU A 1 135 ? 3.784 5.437 14.501 1.00 92.50 135 LEU A C 1
ATOM 1108 O O . LEU A 1 135 ? 4.156 4.999 13.411 1.00 92.50 135 LEU A O 1
ATOM 1112 N N . HIS A 1 136 ? 2.562 5.246 14.979 1.00 93.62 136 HIS A N 1
ATOM 1113 C CA . HIS A 1 136 ? 1.539 4.508 14.254 1.00 93.62 136 HIS A CA 1
ATOM 1114 C C . HIS A 1 136 ? 0.247 5.330 14.192 1.00 93.62 136 HIS A C 1
ATOM 1116 O O . HIS A 1 136 ? -0.592 5.250 15.103 1.00 93.62 136 HIS A O 1
ATOM 1122 N N . PRO A 1 137 ? 0.096 6.186 13.163 1.00 94.44 137 PRO A N 1
ATOM 1123 C CA . PRO A 1 137 ? -1.149 6.892 12.912 1.00 94.44 137 PRO A CA 1
ATOM 1124 C C . PRO A 1 137 ? -2.291 5.907 12.643 1.00 94.44 137 PRO A C 1
ATOM 1126 O O . PRO A 1 137 ? -2.154 4.882 11.975 1.00 94.44 137 PRO A O 1
ATOM 1129 N N . THR A 1 138 ? -3.458 6.206 13.193 1.00 95.69 138 THR A N 1
ATOM 1130 C CA . THR A 1 138 ? -4.660 5.389 13.041 1.00 95.69 138 THR A CA 1
ATOM 1131 C C . THR A 1 138 ? -5.86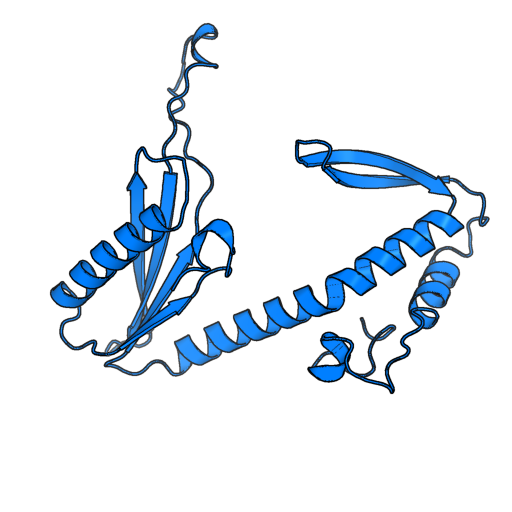2 6.309 12.968 1.00 95.69 138 THR A C 1
ATOM 1133 O O . THR A 1 138 ? -6.076 7.126 13.853 1.00 95.69 138 THR A O 1
ATOM 1136 N N . VAL A 1 139 ? -6.660 6.198 11.915 1.00 96.62 139 VAL A N 1
ATOM 1137 C CA . VAL A 1 139 ? -7.849 7.027 11.714 1.00 96.62 139 VAL A CA 1
ATOM 1138 C C . VAL A 1 139 ? -9.077 6.139 11.746 1.00 96.62 139 VAL A C 1
ATOM 1140 O O . VAL A 1 139 ? -9.203 5.209 10.950 1.00 96.62 139 VAL A O 1
ATOM 1143 N N . ILE A 1 140 ? -9.996 6.445 12.655 1.00 96.81 140 ILE A N 1
ATOM 1144 C CA . ILE A 1 140 ? -11.293 5.781 12.748 1.00 96.81 140 ILE A CA 1
ATOM 1145 C C . ILE A 1 140 ? -12.309 6.631 11.989 1.00 96.81 140 ILE A C 1
ATOM 1147 O O . ILE A 1 140 ? -12.499 7.805 12.298 1.00 96.81 140 ILE A O 1
ATOM 1151 N N . PHE A 1 141 ? -12.983 6.033 11.017 1.00 96.75 141 PHE A N 1
ATOM 1152 C CA . PHE A 1 141 ? -14.125 6.611 10.326 1.00 96.75 141 PHE A CA 1
ATOM 1153 C C . PHE A 1 141 ? -15.409 5.999 10.885 1.00 96.75 141 PHE A C 1
ATOM 1155 O O . PHE A 1 141 ? -15.540 4.774 10.928 1.00 96.75 141 PHE A O 1
ATOM 1162 N N . SER A 1 142 ? -16.357 6.840 11.290 1.00 95.12 142 SER A N 1
ATOM 1163 C CA . SER A 1 142 ? -17.688 6.437 11.762 1.00 95.12 142 SER A CA 1
ATOM 1164 C C . SER A 1 142 ? -18.764 7.375 11.218 1.00 95.12 142 SER A C 1
ATOM 1166 O O . SER A 1 142 ? -18.472 8.494 10.782 1.00 95.12 142 SER A O 1
ATOM 1168 N N . ARG A 1 143 ? -20.023 6.927 11.199 1.00 93.19 143 ARG A N 1
ATOM 1169 C CA . ARG A 1 143 ? -21.147 7.795 10.836 1.00 93.19 143 ARG A CA 1
ATOM 1170 C C . ARG A 1 143 ? -21.666 8.531 12.068 1.00 93.19 143 ARG A C 1
ATOM 1172 O O . ARG A 1 143 ? -21.738 7.987 13.163 1.00 93.19 143 ARG A O 1
ATOM 1179 N N . THR A 1 144 ? -22.036 9.788 11.872 1.00 87.31 144 THR A N 1
ATOM 1180 C CA . THR A 1 144 ? -22.740 10.617 12.853 1.00 87.31 144 THR A CA 1
ATOM 1181 C C . THR A 1 144 ? -23.951 11.273 12.195 1.00 87.31 144 THR A C 1
ATOM 1183 O O . THR A 1 144 ? -24.087 11.243 10.970 1.00 87.31 144 THR A O 1
ATOM 1186 N N . SER A 1 145 ? -24.794 11.945 12.983 1.00 86.12 145 SER A N 1
ATOM 1187 C CA . SER A 1 145 ? -25.923 12.736 12.469 1.00 86.12 145 SER A CA 1
ATOM 1188 C C . SER A 1 145 ? -25.516 13.779 11.419 1.00 86.12 145 SER A C 1
ATOM 1190 O O . SER A 1 145 ? -26.323 14.140 10.570 1.00 86.12 145 SER A O 1
ATOM 1192 N N . ASN A 1 146 ? -24.263 14.243 11.459 1.00 86.62 146 ASN A N 1
ATOM 1193 C CA . ASN A 1 146 ? -23.726 15.264 10.559 1.00 86.62 146 ASN A CA 1
ATOM 1194 C C . ASN A 1 146 ? -22.954 14.664 9.368 1.00 86.62 146 ASN A C 1
ATOM 1196 O O . ASN A 1 146 ? -22.286 15.394 8.640 1.00 86.62 146 ASN A O 1
ATOM 1200 N N . GLY A 1 147 ? -23.024 13.344 9.170 1.00 89.81 147 GLY A N 1
ATOM 1201 C CA . GLY A 1 147 ? -22.311 12.631 8.112 1.00 89.81 147 GLY A CA 1
ATOM 1202 C C . GLY A 1 147 ? -21.100 11.848 8.621 1.00 89.81 147 GLY A C 1
ATOM 1203 O O . GLY A 1 147 ? -21.058 11.406 9.770 1.00 89.81 147 GLY A O 1
ATOM 1204 N N . LEU A 1 148 ? -20.137 11.606 7.728 1.00 93.62 148 LEU A N 1
ATOM 1205 C CA . LEU A 1 148 ? -18.916 10.862 8.044 1.00 93.62 148 LEU A CA 1
ATOM 1206 C C . LEU A 1 148 ? -18.024 11.689 8.979 1.00 93.62 148 LEU A C 1
ATOM 1208 O O . LEU A 1 148 ? -17.720 12.838 8.671 1.00 93.62 148 LEU A O 1
ATOM 1212 N N . LYS A 1 149 ? -17.584 11.091 10.085 1.00 93.75 149 LYS A N 1
ATOM 1213 C CA . LYS A 1 149 ? -16.645 11.684 11.037 1.00 93.75 149 LYS A CA 1
ATOM 1214 C C . LYS A 1 149 ? -15.339 10.902 11.035 1.00 93.75 149 LYS A C 1
ATOM 1216 O O . LYS A 1 149 ? -15.347 9.676 11.125 1.00 93.75 149 LYS A O 1
ATOM 1221 N N . ASP A 1 150 ? -14.228 11.621 10.981 1.00 95.31 150 ASP A N 1
ATOM 1222 C CA . ASP A 1 150 ? -12.883 11.116 11.211 1.00 95.31 150 ASP A CA 1
ATOM 1223 C C . ASP A 1 150 ? -12.453 11.365 12.665 1.00 95.31 150 ASP A C 1
ATOM 1225 O O . ASP A 1 150 ? -12.664 12.430 13.243 1.00 95.31 150 ASP A O 1
ATOM 1229 N N . THR A 1 151 ? -11.882 10.340 13.293 1.00 96.25 151 THR A N 1
ATOM 1230 C CA . THR A 1 151 ? -11.303 10.408 14.639 1.00 96.25 151 THR A CA 1
ATOM 1231 C C . THR A 1 151 ? -9.855 9.930 14.552 1.00 96.25 151 THR A C 1
ATOM 1233 O O . THR A 1 151 ? -9.617 8.718 14.513 1.00 96.25 151 THR A O 1
ATOM 1236 N N . PRO A 1 152 ? -8.884 10.855 14.455 1.00 96.12 152 PRO A N 1
ATOM 1237 C CA . PRO A 1 152 ? -7.476 10.505 14.375 1.00 96.12 152 PRO A CA 1
ATOM 1238 C C . PRO A 1 152 ? -6.926 10.113 15.750 1.00 96.12 152 PRO A C 1
ATOM 1240 O O . PRO A 1 152 ? -7.211 10.748 16.764 1.00 96.12 152 PRO A O 1
ATOM 1243 N N . LEU A 1 153 ? -6.092 9.082 15.759 1.00 95.69 153 LEU A N 1
ATOM 1244 C CA . LEU A 1 153 ? -5.294 8.596 16.875 1.00 95.69 153 LEU A CA 1
ATOM 1245 C C . LEU A 1 153 ? -3.841 8.468 16.405 1.00 95.69 153 LEU A C 1
ATOM 1247 O O . LEU A 1 153 ? -3.569 8.194 15.235 1.00 95.69 153 LEU A O 1
ATOM 1251 N N . CYS A 1 154 ? -2.898 8.640 17.323 1.00 94.50 154 CYS A N 1
ATOM 1252 C CA . CYS A 1 154 ? -1.491 8.357 17.073 1.00 94.50 154 CYS A CA 1
ATOM 1253 C C . CYS A 1 154 ? -0.948 7.558 18.249 1.00 94.50 154 CYS A C 1
ATOM 1255 O O . CYS A 1 154 ? -0.985 8.025 19.390 1.00 94.50 154 CYS A O 1
ATOM 1257 N N . PHE A 1 155 ? -0.476 6.347 17.971 1.00 94.19 155 PHE A N 1
ATOM 1258 C CA . PHE A 1 155 ? 0.178 5.519 18.969 1.00 94.19 155 PHE A CA 1
ATOM 1259 C C . PHE A 1 155 ? 1.682 5.747 18.913 1.00 94.19 155 PHE A C 1
ATOM 1261 O O . PHE A 1 155 ? 2.275 5.770 17.835 1.00 94.19 155 PHE A O 1
ATOM 1268 N N . ILE A 1 156 ? 2.276 5.917 20.090 1.00 93.38 156 ILE A N 1
ATOM 1269 C CA . ILE A 1 156 ? 3.702 6.172 20.273 1.00 93.38 156 ILE A CA 1
ATOM 1270 C C . ILE A 1 156 ? 4.261 5.025 21.104 1.00 93.38 156 ILE A C 1
ATOM 1272 O O . ILE A 1 156 ? 3.695 4.693 22.149 1.00 93.38 156 ILE A O 1
ATOM 1276 N N . SER A 1 157 ? 5.352 4.422 20.647 1.00 91.75 157 SER A N 1
ATOM 1277 C CA . SER A 1 157 ? 6.024 3.344 21.370 1.00 91.75 157 SER A CA 1
ATOM 1278 C C . SER A 1 157 ? 7.526 3.368 21.114 1.00 91.75 157 SER A C 1
ATOM 1280 O O . SER A 1 157 ? 7.991 3.731 20.038 1.00 91.75 157 SER A O 1
ATOM 1282 N N . ASP A 1 158 ? 8.278 2.988 22.134 1.00 90.62 158 ASP A N 1
ATOM 1283 C CA . ASP A 1 158 ? 9.716 2.737 22.113 1.00 90.62 158 ASP A CA 1
ATOM 1284 C C . ASP A 1 158 ? 10.106 1.434 21.389 1.00 90.62 158 ASP A C 1
ATOM 1286 O O . ASP A 1 158 ? 11.282 1.230 21.097 1.00 90.62 158 ASP A O 1
ATOM 1290 N N . ASP A 1 159 ? 9.145 0.568 21.051 1.00 88.56 159 ASP A N 1
ATOM 1291 C CA . ASP A 1 159 ? 9.386 -0.630 20.249 1.00 88.56 159 ASP A CA 1
ATOM 1292 C C . ASP A 1 159 ? 9.588 -0.273 18.768 1.00 88.56 159 ASP A C 1
ATOM 1294 O O . ASP A 1 159 ? 8.699 0.264 18.101 1.00 88.56 159 ASP A O 1
ATOM 1298 N N . LEU A 1 160 ? 10.771 -0.592 18.240 1.00 85.19 160 LEU A N 1
ATOM 1299 C CA . LEU A 1 160 ? 11.186 -0.299 16.865 1.00 85.19 160 LEU A CA 1
ATOM 1300 C C . LEU A 1 160 ? 11.030 -1.491 15.907 1.00 85.19 160 LEU A C 1
ATOM 1302 O O . LEU A 1 160 ? 11.314 -1.341 14.719 1.00 85.19 160 LEU A O 1
ATOM 1306 N N . ASN A 1 161 ? 10.590 -2.662 16.387 1.00 83.12 161 ASN A N 1
ATOM 1307 C CA . ASN A 1 161 ? 10.535 -3.882 15.573 1.00 83.12 161 ASN A CA 1
ATOM 1308 C C . ASN A 1 161 ? 9.422 -3.857 14.520 1.00 83.12 161 ASN A C 1
ATOM 1310 O O . ASN A 1 161 ? 9.558 -4.511 13.485 1.00 83.12 161 ASN A O 1
ATOM 1314 N N . ARG A 1 162 ? 8.351 -3.080 14.760 1.00 79.50 162 ARG A N 1
ATOM 1315 C CA . ARG A 1 162 ? 7.226 -2.873 13.825 1.00 79.50 162 ARG A CA 1
ATOM 1316 C C . ARG A 1 162 ? 6.699 -4.196 13.268 1.00 79.50 162 ARG A C 1
ATOM 1318 O O . ARG A 1 162 ? 6.621 -4.393 12.055 1.00 79.50 162 ARG A O 1
ATOM 1325 N N . ASP A 1 163 ? 6.394 -5.118 14.168 1.00 85.25 163 ASP A N 1
ATOM 1326 C CA . ASP A 1 163 ? 6.012 -6.485 13.849 1.00 85.25 163 ASP A CA 1
ATOM 1327 C C . ASP A 1 163 ? 4.524 -6.753 14.145 1.00 85.25 163 ASP A C 1
ATOM 1329 O O . ASP A 1 163 ? 3.739 -5.865 14.487 1.00 85.25 163 ASP A O 1
ATOM 1333 N N . VAL A 1 164 ? 4.114 -8.006 13.967 1.00 87.25 164 VAL A N 1
ATOM 1334 C CA . VAL A 1 164 ? 2.736 -8.463 14.196 1.00 87.25 164 VAL A CA 1
ATOM 1335 C C . VAL A 1 164 ? 2.245 -8.170 15.635 1.00 87.25 164 VAL A C 1
ATOM 1337 O O . VAL A 1 164 ? 1.144 -7.629 15.772 1.00 87.25 164 VAL A O 1
ATOM 1340 N N . PRO A 1 165 ? 3.001 -8.490 16.711 1.00 89.81 165 PRO A N 1
ATOM 1341 C CA . PRO A 1 165 ? 2.661 -8.095 18.082 1.00 89.81 165 PRO A CA 1
ATOM 1342 C C . PRO A 1 165 ? 2.388 -6.603 18.274 1.00 89.81 165 PRO A C 1
ATOM 1344 O O . PRO A 1 165 ? 1.415 -6.253 18.949 1.00 89.81 165 PRO A O 1
ATOM 1347 N N . PHE A 1 166 ? 3.202 -5.730 17.670 1.00 90.88 166 PHE A N 1
ATOM 1348 C CA . PHE A 1 166 ? 2.989 -4.286 17.740 1.00 90.88 166 PHE A CA 1
ATOM 1349 C C . PHE A 1 166 ? 1.604 -3.913 17.201 1.00 90.88 166 PHE A C 1
ATOM 1351 O O . PHE A 1 166 ? 0.801 -3.296 17.906 1.00 90.88 166 PHE A O 1
ATOM 1358 N N . VAL A 1 167 ? 1.293 -4.346 15.973 1.00 90.56 167 VAL A N 1
ATOM 1359 C CA . VAL A 1 167 ? 0.008 -4.059 15.314 1.00 90.56 167 VAL A CA 1
ATOM 1360 C C . VAL A 1 167 ? -1.159 -4.609 16.133 1.00 90.56 167 VAL A C 1
ATOM 1362 O O . VAL A 1 167 ? -2.156 -3.914 16.326 1.00 90.56 167 VAL A O 1
ATOM 1365 N N . TYR A 1 168 ? -1.025 -5.814 16.688 1.00 91.38 168 TYR A N 1
ATOM 1366 C CA . TYR A 1 168 ? -2.048 -6.408 17.548 1.00 91.38 168 TYR A CA 1
ATOM 1367 C C . TYR A 1 168 ? -2.323 -5.568 18.800 1.00 91.38 168 TYR A C 1
ATOM 1369 O O . TYR A 1 168 ? -3.479 -5.307 19.136 1.00 91.38 168 TYR A O 1
ATOM 1377 N N . CYS A 1 169 ? -1.273 -5.087 19.469 1.00 93.38 169 CYS A N 1
ATOM 1378 C CA . CYS A 1 169 ? -1.404 -4.208 20.630 1.00 93.38 169 CYS A CA 1
ATOM 1379 C C . CYS A 1 169 ? -2.144 -2.910 20.265 1.00 93.38 169 CYS A C 1
ATOM 1381 O O . CYS A 1 169 ? -3.045 -2.475 20.990 1.00 93.38 169 CYS A O 1
ATOM 1383 N N . ILE A 1 170 ? -1.829 -2.323 19.104 1.00 93.69 170 ILE A N 1
ATOM 1384 C CA . ILE A 1 170 ? -2.546 -1.149 18.592 1.00 93.69 170 ILE A CA 1
ATOM 1385 C C . ILE A 1 170 ? -4.023 -1.463 18.331 1.00 93.69 170 ILE A C 1
ATOM 1387 O O . ILE A 1 170 ? -4.900 -0.693 18.731 1.00 93.69 170 ILE A O 1
ATOM 1391 N N . GLN A 1 171 ? -4.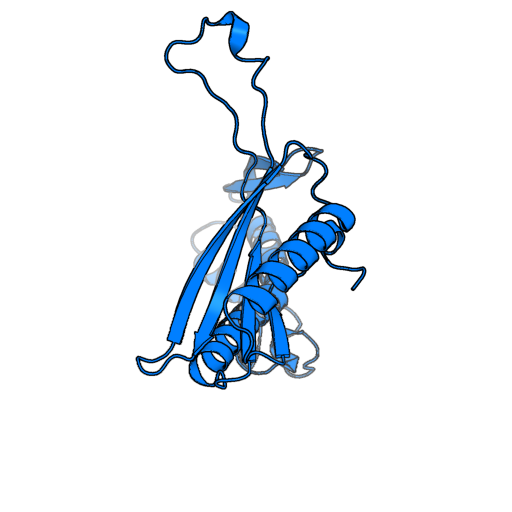322 -2.595 17.694 1.00 93.81 171 GLN A N 1
ATOM 1392 C CA . GLN A 1 171 ? -5.694 -3.025 17.423 1.00 93.81 171 GLN A CA 1
ATOM 1393 C C . GLN A 1 171 ? -6.498 -3.225 18.711 1.00 93.81 171 GLN A C 1
ATOM 1395 O O . GLN A 1 171 ? -7.642 -2.770 18.779 1.00 93.81 171 GLN A O 1
ATOM 1400 N N . GLN A 1 172 ? -5.904 -3.833 19.743 1.00 94.94 172 GLN A N 1
ATOM 1401 C CA . GLN A 1 172 ? -6.535 -3.986 21.056 1.00 94.94 172 GLN A CA 1
ATOM 1402 C C . GLN A 1 172 ? -6.857 -2.623 21.675 1.00 94.94 172 GLN A C 1
ATOM 1404 O O . GLN A 1 172 ? -8.013 -2.354 21.999 1.00 94.94 172 GLN A O 1
ATOM 1409 N N . LYS A 1 173 ? -5.872 -1.718 21.739 1.00 95.94 173 LYS A N 1
ATOM 1410 C CA . LYS A 1 173 ? -6.068 -0.367 22.293 1.00 95.94 173 LYS A CA 1
ATOM 1411 C C . LYS A 1 173 ? -7.112 0.437 21.520 1.00 95.94 173 LYS A C 1
ATOM 1413 O O . LYS A 1 173 ? -7.914 1.149 22.119 1.00 95.94 173 LYS A O 1
ATOM 1418 N N . THR A 1 174 ? -7.129 0.304 20.196 1.00 95.88 174 THR A N 1
ATOM 1419 C CA . THR A 1 174 ? -8.113 0.974 19.339 1.00 95.88 174 THR A CA 1
ATOM 1420 C C . THR A 1 174 ? -9.510 0.396 19.560 1.00 95.88 174 THR A C 1
ATOM 1422 O O . THR A 1 174 ? -10.480 1.144 19.647 1.00 95.88 174 THR A O 1
ATOM 1425 N N . THR A 1 175 ? -9.625 -0.922 19.725 1.00 94.56 175 THR A N 1
ATOM 1426 C CA . THR A 1 175 ? -10.898 -1.591 20.032 1.00 94.56 175 THR A CA 1
ATOM 1427 C C . THR A 1 175 ? -11.453 -1.147 21.383 1.00 94.56 175 THR A C 1
ATOM 1429 O O . THR A 1 175 ? -12.642 -0.849 21.486 1.00 94.56 175 THR A O 1
ATOM 1432 N N . ASP A 1 176 ? -10.612 -1.058 22.413 1.00 95.62 176 ASP A N 1
ATOM 1433 C CA . ASP A 1 176 ? -11.030 -0.603 23.744 1.00 95.62 176 ASP A CA 1
ATOM 1434 C C . ASP A 1 176 ? -11.483 0.864 23.723 1.00 95.62 176 ASP A C 1
ATOM 1436 O O . ASP A 1 176 ? -12.505 1.222 24.322 1.00 95.62 176 ASP A O 1
ATOM 1440 N N . PHE A 1 177 ? -10.777 1.705 22.961 1.00 96.19 177 PHE A N 1
ATOM 1441 C CA . PHE A 1 177 ? -11.192 3.082 22.703 1.00 96.19 177 PHE A CA 1
ATOM 1442 C C . PHE A 1 177 ? -12.563 3.138 22.016 1.00 96.19 177 PHE A C 1
ATOM 1444 O O . PHE A 1 177 ? -13.438 3.879 22.465 1.00 96.19 177 PHE A O 1
ATOM 1451 N N . ILE A 1 178 ? -12.789 2.318 20.983 1.00 95.31 178 ILE A N 1
ATOM 1452 C CA . ILE A 1 178 ? -14.066 2.262 20.257 1.00 95.31 178 ILE A CA 1
ATOM 1453 C C . ILE A 1 178 ? -15.204 1.818 21.169 1.00 95.31 178 ILE A C 1
ATOM 1455 O O . ILE A 1 178 ? -16.230 2.488 21.210 1.00 95.31 178 ILE A O 1
ATOM 1459 N N . LYS A 1 179 ? -15.020 0.751 21.952 1.00 94.50 179 LYS A N 1
ATOM 1460 C CA . LYS A 1 179 ? -16.040 0.271 22.901 1.00 94.50 179 LYS A CA 1
ATOM 1461 C C . LYS A 1 179 ? -16.455 1.345 23.905 1.00 94.50 179 LYS A C 1
ATOM 1463 O O . LYS A 1 179 ? -17.611 1.391 24.311 1.00 94.50 179 LYS A O 1
ATOM 1468 N N . THR A 1 180 ? -15.513 2.200 24.297 1.00 94.56 180 THR A N 1
ATOM 1469 C CA . THR A 1 180 ? -15.753 3.269 25.271 1.00 94.56 180 THR A CA 1
ATOM 1470 C C . THR A 1 180 ? -16.414 4.492 24.631 1.00 94.56 180 THR A C 1
ATOM 1472 O O . THR A 1 180 ? -17.367 5.034 25.181 1.00 94.56 180 THR A O 1
ATOM 1475 N N . GLN A 1 181 ? -15.912 4.947 23.480 1.00 93.38 181 GLN A N 1
ATOM 1476 C CA . GLN A 1 181 ? -16.335 6.207 22.850 1.00 93.38 181 GLN A CA 1
ATOM 1477 C C . GLN A 1 181 ? -17.508 6.043 21.874 1.00 93.38 181 GLN A C 1
ATOM 1479 O O . GLN A 1 181 ? -18.282 6.975 21.665 1.00 93.38 181 GLN A O 1
ATOM 1484 N N . PHE A 1 182 ? -17.655 4.858 21.284 1.00 92.50 182 PHE A N 1
ATOM 1485 C CA . PHE A 1 182 ? -18.663 4.530 20.280 1.00 92.50 182 PHE A CA 1
ATOM 14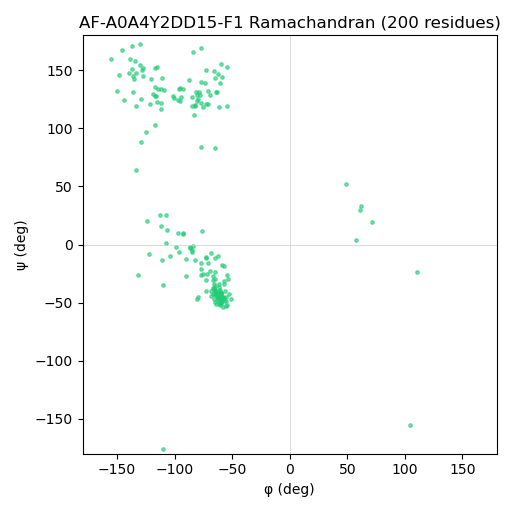86 C C . PHE A 1 182 ? -19.343 3.189 20.618 1.00 92.50 182 PHE A C 1
ATOM 1488 O O . PHE A 1 182 ? -19.248 2.230 19.853 1.00 92.50 182 PHE A O 1
ATOM 1495 N N . PRO A 1 183 ? -20.066 3.095 21.752 1.00 92.88 183 PRO A N 1
ATOM 1496 C CA . PRO A 1 183 ? -20.630 1.830 22.242 1.00 92.88 183 PRO A CA 1
ATOM 1497 C C . PRO A 1 183 ? -21.709 1.222 21.330 1.00 92.88 183 PRO A C 1
ATOM 1499 O O . PRO A 1 183 ? -22.113 0.083 21.531 1.00 92.88 183 PRO A O 1
ATOM 1502 N N . HIS A 1 184 ? -22.197 1.982 20.347 1.00 92.50 184 HIS A N 1
ATOM 1503 C CA . HIS A 1 184 ? -23.165 1.538 19.343 1.00 92.50 184 HIS A CA 1
ATOM 1504 C C . HIS A 1 184 ? -22.517 0.775 18.174 1.00 92.50 184 HIS A C 1
ATOM 1506 O O . HIS A 1 184 ? -23.231 0.161 17.383 1.00 92.50 184 HIS A O 1
ATOM 1512 N N . ILE A 1 185 ? -21.188 0.828 18.039 1.00 95.38 185 ILE A N 1
ATOM 1513 C CA . ILE A 1 185 ? -20.457 0.154 16.967 1.00 95.38 185 ILE A CA 1
ATOM 1514 C C . ILE A 1 185 ? -20.352 -1.337 17.277 1.00 95.38 185 ILE A C 1
ATOM 1516 O O . ILE A 1 185 ? -19.764 -1.737 18.280 1.00 95.38 185 ILE A O 1
ATOM 1520 N N . ASN A 1 186 ? -20.860 -2.159 16.362 1.00 94.88 186 ASN A N 1
ATOM 1521 C CA . ASN A 1 186 ? -20.855 -3.618 16.469 1.00 94.88 186 ASN A CA 1
ATOM 1522 C C . ASN A 1 186 ? -19.923 -4.286 15.454 1.00 94.88 186 ASN A C 1
ATOM 1524 O O . ASN A 1 186 ? -19.624 -5.475 15.577 1.00 94.88 186 ASN A O 1
ATOM 1528 N N . ARG A 1 187 ? -19.458 -3.542 14.444 1.00 94.75 187 ARG A N 1
ATOM 1529 C CA . ARG A 1 187 ? -18.576 -4.064 13.398 1.00 94.75 187 ARG A CA 1
ATOM 1530 C C . ARG A 1 187 ? -17.434 -3.104 13.100 1.00 94.75 187 ARG A C 1
ATOM 1532 O O . ARG A 1 187 ? -17.650 -1.925 12.835 1.00 94.75 187 ARG A O 1
ATOM 1539 N N . VAL A 1 188 ? -16.227 -3.656 13.076 1.00 94.69 188 VAL A N 1
ATOM 1540 C CA . VAL A 1 188 ? -14.989 -2.943 12.764 1.00 94.69 188 VAL A CA 1
ATOM 1541 C C . VAL A 1 188 ? -14.379 -3.539 11.499 1.00 94.69 188 VAL A C 1
ATOM 1543 O O . VAL A 1 188 ? -14.194 -4.751 11.414 1.00 94.69 188 VAL A O 1
ATOM 1546 N N . GLU A 1 189 ? -14.070 -2.696 10.520 1.00 94.62 189 GLU A N 1
ATOM 1547 C CA . GLU A 1 189 ? -13.354 -3.070 9.297 1.00 94.62 189 GLU A CA 1
ATOM 1548 C C . GLU A 1 189 ? -11.963 -2.418 9.318 1.00 94.62 189 GLU A C 1
ATOM 1550 O O . GLU A 1 189 ? -11.856 -1.197 9.425 1.00 94.62 189 GLU A O 1
ATOM 1555 N N . TYR A 1 190 ? -10.897 -3.217 9.245 1.00 92.56 190 TYR A N 1
ATOM 1556 C CA . TYR A 1 190 ? -9.517 -2.722 9.240 1.00 92.56 190 TYR A CA 1
ATOM 1557 C C . TYR A 1 190 ? -8.991 -2.568 7.811 1.00 92.56 190 TYR A C 1
ATOM 1559 O O . TYR A 1 190 ? -9.147 -3.462 6.982 1.00 92.56 190 TYR A O 1
ATOM 1567 N N . PHE A 1 191 ? -8.335 -1.442 7.548 1.00 91.81 191 PHE A N 1
ATOM 1568 C CA . PHE A 1 191 ? -7.650 -1.111 6.305 1.00 91.81 191 PHE A CA 1
ATOM 1569 C C . PHE A 1 191 ? -6.177 -0.825 6.590 1.00 91.81 191 PHE A C 1
ATOM 1571 O O . PHE A 1 191 ? -5.858 0.092 7.347 1.00 91.81 191 PHE A O 1
ATOM 1578 N N . THR A 1 192 ? -5.297 -1.603 5.960 1.00 87.62 192 THR A N 1
ATOM 1579 C CA . THR A 1 192 ? -3.836 -1.457 6.029 1.00 87.62 192 THR A CA 1
ATOM 1580 C C . THR A 1 192 ? -3.230 -1.631 4.636 1.00 87.62 192 THR A C 1
ATOM 1582 O O . THR A 1 192 ? -3.921 -2.036 3.695 1.00 87.62 192 THR A O 1
ATOM 1585 N N . ASP A 1 193 ? -1.937 -1.345 4.496 1.00 77.56 193 ASP A N 1
ATOM 1586 C CA . ASP A 1 193 ? -1.162 -1.572 3.269 1.00 77.56 193 ASP A CA 1
ATOM 1587 C C . ASP A 1 193 ? -0.943 -3.069 2.942 1.00 77.56 193 ASP A C 1
ATOM 1589 O O . ASP A 1 193 ? -0.463 -3.419 1.862 1.00 77.56 193 ASP A O 1
ATOM 1593 N N . GLY A 1 194 ? -1.326 -3.970 3.855 1.00 72.31 194 GLY A N 1
ATOM 1594 C CA . GLY A 1 194 ? -1.178 -5.412 3.700 1.00 72.31 194 GLY A CA 1
ATOM 1595 C C . GLY A 1 194 ? 0.269 -5.904 3.793 1.00 72.31 194 GLY A C 1
ATOM 1596 O O . GLY A 1 194 ? 0.550 -7.015 3.330 1.00 72.31 194 GLY A O 1
ATOM 1597 N N . CYS A 1 195 ? 1.187 -5.122 4.380 1.00 78.62 195 CYS A N 1
ATOM 1598 C CA . CYS A 1 195 ? 2.580 -5.520 4.549 1.00 78.62 195 CYS A CA 1
ATOM 1599 C C . CYS A 1 195 ? 2.676 -6.861 5.282 1.00 78.62 195 CYS A C 1
ATOM 1601 O O . CYS A 1 195 ? 2.256 -7.020 6.431 1.00 78.62 195 CYS A O 1
ATOM 1603 N N . SER A 1 196 ? 3.261 -7.868 4.630 1.00 70.50 196 SER A N 1
ATOM 1604 C CA . SER A 1 196 ? 3.224 -9.222 5.173 1.00 70.50 196 SER A CA 1
ATOM 1605 C C . SER A 1 196 ? 4.006 -9.404 6.478 1.00 70.50 196 SER A C 1
ATOM 1607 O O . SER A 1 196 ? 3.680 -10.281 7.274 1.00 70.50 196 SER A O 1
ATOM 1609 N N . ALA A 1 197 ? 5.039 -8.594 6.706 1.00 68.31 197 ALA A N 1
ATOM 1610 C CA . ALA A 1 197 ? 5.806 -8.645 7.949 1.00 68.31 197 ALA A CA 1
ATOM 1611 C C . ALA A 1 197 ? 4.996 -8.132 9.156 1.00 68.31 197 ALA A C 1
ATOM 1613 O O . ALA A 1 197 ? 5.278 -8.509 10.289 1.00 68.31 197 ALA A O 1
ATOM 1614 N N . GLN A 1 198 ? 3.972 -7.317 8.895 1.00 73.75 198 GLN A N 1
ATOM 1615 C CA . GLN A 1 198 ? 3.204 -6.578 9.896 1.00 73.75 198 GLN A CA 1
ATOM 1616 C C . GLN A 1 198 ? 1.779 -7.122 10.056 1.00 73.75 198 GLN A C 1
ATOM 1618 O O . GLN A 1 198 ? 1.246 -7.155 11.161 1.00 73.75 198 GLN A O 1
ATOM 1623 N N . CYS A 1 199 ? 1.164 -7.592 8.965 1.00 61.19 199 CYS A N 1
ATOM 1624 C CA . CYS A 1 199 ? -0.267 -7.896 8.913 1.00 61.19 199 CYS A CA 1
ATOM 1625 C C . CYS A 1 199 ? -0.611 -9.349 8.527 1.00 61.19 199 CYS A C 1
ATOM 1627 O O . CYS A 1 199 ? -1.773 -9.726 8.622 1.00 61.19 199 CYS A O 1
ATOM 1629 N N . LYS A 1 200 ? 0.341 -10.205 8.105 1.00 54.97 200 LYS A N 1
ATOM 1630 C CA . LYS A 1 200 ? 0.035 -11.529 7.489 1.00 54.97 200 LYS A CA 1
ATOM 1631 C C . LYS A 1 200 ? -0.402 -12.644 8.453 1.00 54.97 200 LYS A C 1
ATOM 1633 O O . LYS A 1 200 ? -0.393 -13.809 8.062 1.00 54.97 200 LYS A O 1
ATOM 1638 N N . LYS A 1 201 ? -0.718 -12.340 9.711 1.00 48.94 201 LYS A N 1
ATOM 1639 C CA . LYS A 1 201 ? -1.073 -13.350 10.728 1.00 48.94 201 LYS A CA 1
ATOM 1640 C C . LYS A 1 201 ? -2.439 -13.124 11.385 1.00 48.94 201 LYS A C 1
ATOM 1642 O O . LYS A 1 201 ? -2.682 -13.689 12.448 1.00 48.94 201 LYS A O 1
ATOM 1647 N N . PHE A 1 202 ? -3.316 -12.358 10.739 1.00 43.25 202 PHE A N 1
ATOM 1648 C CA . PHE A 1 202 ? -4.699 -12.144 11.166 1.00 43.25 202 PHE A CA 1
ATOM 1649 C C . PHE A 1 202 ? -5.670 -12.515 10.050 1.00 43.25 202 PHE A C 1
ATOM 1651 O O . PHE A 1 202 ? -5.358 -12.193 8.880 1.00 43.25 202 PHE A O 1
#